Protein AF-A0A1G7G4N1-F1 (afdb_monomer)

Foldseek 3Di:
DDLVVLLVLLVVLLVDFWDFPDLVFGQKIFDLLVNLVSLVVCVVVVVDDPLSVVLNVVSVVDDSGIDGRDDRVVVVVNSVSSVVVSVVSVVVSVVSCVVPPDDDPQKDKDAQDDDDDDVSVCVRVVVVCVLQVVVCVPPVWVKDKDFPDDDPPGRITIIGIDTDPCVSVVSSVVSVVVVVVVVVVVVVVVVVVVVVVVVVVVVVVVVVVVVVVVVVLLVVLLVLLVQVCVVVVPPDDPVSSVVSSVVVVVVVVVVVVPDDDDDDPVCNVPDPDDDDDSVCVVPDDRPDDPDPPDDDDDDDDDPDDPDDDDDDDDDDDDDD

Radius of gyration: 44.36 Å; Cα contacts (8 Å, |Δi|>4): 230; chains: 1; bounding box: 84×83×117 Å

Secondary structure (DSSP, 8-state):
--HHHHHHHHHHHHHS--EES-SSS--EEE-HHHHHHHHHHHHHTT---HHHHHHHHHHTTS-SSPEES--HHHHHHHHHHHHHHHHHHHHHHHHHHHHSPPPPTTEEEEEPPP-SSHHHHHHHHHHHIIIIIHHHTSTTT--EEEEEEEPTTSSEEEEEEESSTTHHHHHHHHHHHHHHHHHHHHHHHHHHHHHHHHHHHHHHHHHHHHHHHHHHHHHHHHHHHHHHHHHTT----HHHHHHHHHHHHHHHHHHHTT------TTTTTT-SSPPP-GGGGGG---SSPPPP------PPP--------------PPP--

Mean predicted aligned error: 17.34 Å

Sequence (320 aa):
MNLDEIQSLLKEAITNPLKFNNEDNPSEVTGLYRYRIILEELRRLGIESKTIGDFSLFLHSYPNSDLSGVDSETMKYILTRSIELRESLVAVSNFISRTFPPLDEDSLRIRLPDGNGFQDLEKYTGAFKIAFTVPLRHPQIDGTIQILRGEPGSVWLVVKVLGIGKMAYKLINDICWSGAVIWRKVLDNKMVAQEVRSYELQNDYQEMLLNAQKKLIDKLVNTEASGIITRNRIKADPEYRSQLAKSIMAMHELFIKGAEVQPSLKEADKAPEKFPDLKHLQSVESRIKAIPEQAEGAEKPRLTKVKSTVAPKIKKSPKQ

Solvent-accessible surface area (backbone atoms only — not comparable to full-atom values): 19230 Å² total; per-residue (Å²): 132,65,66,66,59,53,53,52,50,46,48,50,52,62,74,54,59,76,45,60,81,34,92,93,69,34,49,35,42,37,54,52,48,62,46,50,51,48,52,51,52,36,41,74,72,68,61,69,46,73,68,54,53,56,49,49,58,55,58,62,81,49,74,77,52,64,49,65,83,58,57,63,67,61,40,48,50,53,51,53,52,54,49,57,48,42,53,49,47,50,52,50,47,51,51,46,47,70,76,54,59,81,82,55,95,54,46,45,81,45,73,60,79,93,64,96,47,69,68,46,51,50,52,52,51,50,51,49,42,56,72,46,48,58,68,24,57,39,84,90,29,57,16,47,75,43,81,75,45,69,44,87,98,56,64,33,35,37,30,37,55,42,41,58,70,70,51,34,59,50,50,52,52,54,52,53,51,52,51,50,56,52,51,51,52,55,51,54,51,52,52,51,53,50,50,52,54,50,52,51,54,49,51,54,51,51,52,52,51,51,53,51,48,52,53,48,51,54,52,48,42,53,47,51,31,51,41,52,36,59,75,70,68,54,93,70,55,77,65,56,45,54,51,45,28,51,50,54,51,54,50,50,56,38,45,77,74,67,58,81,76,76,76,54,93,88,42,64,90,69,56,94,67,84,72,79,57,82,91,48,56,91,75,66,70,82,90,58,79,80,75,78,82,75,89,79,90,75,83,77,79,83,76,78,76,79,82,75,86,86,85,88,81,91,76,88,80,81,91,131

Structure (mmCIF, N/CA/C/O backbone):
data_AF-A0A1G7G4N1-F1
#
_entry.id   AF-A0A1G7G4N1-F1
#
loop_
_atom_site.group_PDB
_atom_site.id
_atom_site.type_symbol
_atom_site.label_atom_id
_atom_site.label_alt_id
_atom_site.label_comp_id
_atom_site.label_asym_id
_atom_site.label_entity_id
_atom_site.label_seq_id
_atom_site.pdbx_PDB_ins_code
_atom_site.Cartn_x
_atom_site.Cartn_y
_atom_site.Cartn_z
_atom_site.occupancy
_atom_site.B_iso_or_equiv
_atom_site.auth_seq_id
_atom_site.auth_comp_id
_atom_site.auth_asym_id
_atom_site.auth_atom_id
_atom_site.pdbx_PDB_model_num
ATOM 1 N N . MET A 1 1 ? 3.914 -6.422 -16.333 1.00 57.31 1 MET A N 1
ATOM 2 C CA . MET A 1 1 ? 5.328 -6.304 -16.750 1.00 57.31 1 MET A CA 1
ATOM 3 C C . MET A 1 1 ? 5.671 -4.826 -16.729 1.00 57.31 1 MET A C 1
ATOM 5 O O . MET A 1 1 ? 4.887 -4.063 -17.279 1.00 57.31 1 MET A O 1
ATOM 9 N N . ASN A 1 2 ? 6.723 -4.403 -16.022 1.00 70.06 2 ASN A N 1
ATOM 10 C CA . ASN A 1 2 ? 7.047 -2.980 -15.905 1.00 70.06 2 ASN A CA 1
ATOM 11 C C . ASN A 1 2 ? 7.799 -2.523 -17.163 1.00 70.06 2 ASN A C 1
ATOM 13 O O . ASN A 1 2 ? 8.896 -2.998 -17.442 1.00 70.06 2 ASN A O 1
ATOM 17 N N . LEU A 1 3 ? 7.187 -1.640 -17.950 1.00 74.88 3 LEU A N 1
ATOM 18 C CA . LEU A 1 3 ? 7.740 -1.211 -19.232 1.00 74.88 3 LEU A CA 1
ATOM 19 C C . LEU A 1 3 ? 9.032 -0.392 -19.072 1.00 74.88 3 LEU A C 1
ATOM 21 O O . LEU A 1 3 ? 9.921 -0.482 -19.918 1.00 74.88 3 LEU A O 1
ATOM 25 N N . ASP A 1 4 ? 9.168 0.322 -17.954 1.00 75.50 4 ASP A N 1
ATOM 26 C CA . ASP A 1 4 ? 10.369 1.101 -17.636 1.00 75.50 4 ASP A CA 1
ATOM 27 C C . ASP A 1 4 ? 11.569 0.176 -17.358 1.00 75.50 4 ASP A C 1
ATOM 29 O O . ASP A 1 4 ? 12.697 0.462 -17.759 1.00 75.50 4 ASP A O 1
ATOM 33 N N . GLU A 1 5 ? 11.320 -0.975 -16.725 1.00 79.19 5 GLU A N 1
ATOM 34 C CA . GLU A 1 5 ? 12.337 -1.995 -16.435 1.00 79.19 5 GLU A CA 1
ATOM 35 C C . GLU A 1 5 ? 12.878 -2.615 -17.733 1.00 79.19 5 GLU A C 1
ATOM 37 O O . GLU A 1 5 ? 14.091 -2.721 -17.918 1.00 79.19 5 GLU A O 1
ATOM 42 N N . ILE A 1 6 ? 11.986 -2.921 -18.684 1.00 81.56 6 ILE A N 1
ATOM 43 C CA . ILE A 1 6 ? 12.359 -3.406 -20.022 1.00 81.56 6 ILE A CA 1
ATOM 44 C C . ILE A 1 6 ? 13.203 -2.367 -20.766 1.00 81.56 6 ILE A C 1
ATOM 46 O O . ILE A 1 6 ? 14.230 -2.708 -21.350 1.00 81.56 6 ILE A O 1
ATOM 50 N N . GLN A 1 7 ? 12.778 -1.099 -20.768 1.00 82.50 7 GLN A N 1
ATOM 51 C CA . GLN A 1 7 ? 13.507 -0.027 -21.448 1.00 82.50 7 GLN A CA 1
ATOM 52 C C . GLN A 1 7 ? 14.902 0.183 -20.846 1.00 82.50 7 GLN A C 1
ATOM 54 O O . GLN A 1 7 ? 15.863 0.368 -21.595 1.00 82.50 7 GLN A O 1
ATOM 59 N N . SER A 1 8 ? 15.029 0.109 -19.516 1.00 84.06 8 SER A N 1
ATOM 60 C CA . SER A 1 8 ? 16.318 0.198 -18.823 1.00 84.06 8 SER A CA 1
ATOM 61 C C . SER A 1 8 ? 17.260 -0.936 -19.231 1.00 84.06 8 SER A C 1
ATOM 63 O O . SER A 1 8 ? 18.408 -0.680 -19.594 1.00 84.06 8 SER A O 1
ATOM 65 N N . LEU A 1 9 ? 16.767 -2.176 -19.243 1.00 83.19 9 LEU A N 1
ATOM 66 C CA . LEU A 1 9 ? 17.567 -3.350 -19.600 1.00 83.19 9 LEU A CA 1
ATOM 67 C C . LEU A 1 9 ? 17.956 -3.376 -21.078 1.00 83.19 9 LEU A C 1
ATOM 69 O O . LEU A 1 9 ? 19.106 -3.658 -21.406 1.00 83.19 9 LEU A O 1
ATOM 73 N N . LEU A 1 10 ? 17.048 -2.999 -21.982 1.00 85.38 10 LEU A N 1
ATOM 74 C CA . LEU A 1 10 ? 17.384 -2.836 -23.399 1.00 85.38 10 LEU A CA 1
ATOM 75 C C . LEU A 1 10 ? 18.466 -1.771 -23.595 1.00 85.38 10 LEU A C 1
ATOM 77 O O . LEU A 1 10 ? 19.398 -1.972 -24.371 1.00 85.38 10 LEU A O 1
ATOM 81 N N . LYS A 1 11 ? 18.381 -0.648 -22.873 1.00 86.88 11 LYS A N 1
ATOM 82 C CA . LYS A 1 11 ? 19.402 0.402 -22.926 1.00 86.88 11 LYS A CA 1
ATOM 83 C C . LYS A 1 11 ? 20.751 -0.109 -22.420 1.00 86.88 11 LYS A C 1
ATOM 85 O O . LYS A 1 11 ? 21.769 0.161 -23.056 1.00 86.88 11 LYS A O 1
ATOM 90 N N . GLU A 1 12 ? 20.773 -0.860 -21.322 1.00 85.06 12 GLU A N 1
ATOM 91 C CA . GLU A 1 12 ? 21.994 -1.486 -20.805 1.00 85.06 12 GLU A CA 1
ATOM 92 C C . GLU A 1 12 ? 22.612 -2.466 -21.814 1.00 85.06 12 GLU A C 1
ATOM 94 O O . GLU A 1 12 ? 23.815 -2.388 -22.076 1.00 85.06 12 GLU A O 1
ATOM 99 N N . ALA A 1 13 ? 21.790 -3.311 -22.441 1.00 82.62 13 ALA A N 1
ATOM 100 C CA . ALA A 1 13 ? 22.205 -4.269 -23.465 1.00 82.62 13 ALA A CA 1
ATOM 101 C C . ALA A 1 13 ? 22.814 -3.606 -24.709 1.00 82.62 13 ALA A C 1
ATOM 103 O O . ALA A 1 13 ? 23.797 -4.087 -25.268 1.00 82.62 13 ALA A O 1
ATOM 104 N N . ILE A 1 14 ? 22.247 -2.475 -25.134 1.00 85.81 14 ILE A N 1
ATOM 105 C CA . ILE A 1 14 ? 22.706 -1.724 -26.310 1.00 85.81 14 ILE A CA 1
ATOM 106 C C . ILE A 1 14 ? 24.004 -0.955 -26.015 1.00 85.81 14 ILE A C 1
ATOM 108 O O . ILE A 1 14 ? 24.849 -0.811 -26.902 1.00 85.81 14 ILE A O 1
ATOM 112 N N . THR A 1 15 ? 24.150 -0.434 -24.791 1.00 85.19 15 THR A N 1
ATOM 113 C CA . THR A 1 15 ? 25.276 0.430 -24.382 1.00 85.19 15 THR A CA 1
ATOM 114 C C . THR A 1 15 ? 26.509 -0.334 -23.917 1.00 85.19 15 THR A C 1
ATOM 116 O O . THR A 1 15 ? 27.602 0.226 -23.953 1.00 85.19 15 THR A O 1
ATOM 119 N N . ASN A 1 16 ? 26.362 -1.604 -23.534 1.00 82.75 16 ASN A N 1
ATOM 120 C CA . ASN A 1 16 ? 27.471 -2.464 -23.123 1.00 82.75 16 ASN A CA 1
ATOM 121 C C . ASN A 1 16 ? 27.638 -3.655 -24.085 1.00 82.75 16 ASN A C 1
ATOM 123 O O . ASN A 1 16 ? 27.440 -4.800 -23.671 1.00 82.75 16 ASN A O 1
ATOM 127 N N . PRO A 1 17 ? 27.981 -3.417 -25.367 1.00 83.06 17 PRO A N 1
ATOM 128 C CA . PRO A 1 17 ? 28.256 -4.502 -26.299 1.00 83.06 17 PRO A CA 1
ATOM 129 C C . PRO A 1 17 ? 29.540 -5.252 -25.916 1.00 83.06 17 PRO A C 1
ATOM 131 O O . PRO A 1 17 ? 30.391 -4.731 -25.187 1.00 83.06 17 PRO A O 1
ATOM 134 N N . LEU A 1 18 ? 29.693 -6.464 -26.457 1.00 87.19 18 LEU A N 1
ATOM 135 C CA . LEU A 1 18 ? 30.978 -7.165 -26.463 1.00 87.19 18 LEU A CA 1
ATOM 136 C C . LEU A 1 18 ? 32.036 -6.292 -27.142 1.00 87.19 18 LEU A C 1
ATOM 138 O O . LEU A 1 18 ? 31.758 -5.653 -28.158 1.00 87.19 18 LEU A O 1
ATOM 142 N N . LYS A 1 19 ? 33.243 -6.260 -26.576 1.00 87.44 19 LYS A N 1
ATOM 143 C CA . LYS A 1 19 ? 34.356 -5.485 -27.134 1.00 87.44 19 LYS A CA 1
ATOM 144 C C . LYS A 1 19 ? 35.370 -6.427 -27.750 1.00 87.44 19 LYS A C 1
ATOM 146 O O . LYS A 1 19 ? 35.830 -7.345 -27.076 1.00 87.44 19 LYS A O 1
ATOM 151 N N . PHE A 1 20 ? 35.742 -6.154 -28.990 1.00 88.19 20 PHE A N 1
ATOM 152 C CA . PHE A 1 20 ? 36.719 -6.928 -29.746 1.00 88.19 20 PHE A CA 1
ATOM 153 C C . PHE A 1 20 ? 37.993 -6.104 -29.926 1.00 88.19 20 PHE A C 1
ATOM 155 O O . PHE A 1 20 ? 37.931 -4.879 -30.031 1.00 88.19 20 PHE A O 1
ATOM 162 N N . ASN A 1 21 ? 39.150 -6.763 -29.944 1.00 83.75 21 ASN A N 1
ATOM 163 C CA . ASN A 1 21 ? 40.437 -6.086 -30.131 1.00 83.75 21 ASN A CA 1
ATOM 164 C C . ASN A 1 21 ? 40.671 -5.583 -31.571 1.00 83.75 21 ASN A C 1
ATOM 166 O O . ASN A 1 21 ? 41.416 -4.626 -31.770 1.00 83.75 21 ASN A O 1
ATOM 170 N N . ASN A 1 22 ? 40.036 -6.213 -32.562 1.00 78.38 22 ASN A N 1
ATOM 171 C CA . ASN A 1 22 ? 40.013 -5.808 -33.966 1.00 78.38 22 ASN A CA 1
ATOM 172 C C . ASN A 1 22 ? 38.682 -6.263 -34.593 1.00 78.38 22 ASN A C 1
ATOM 174 O O . ASN A 1 22 ? 38.283 -7.408 -34.396 1.00 78.38 22 ASN A O 1
ATOM 178 N N . GLU A 1 23 ? 37.993 -5.389 -35.328 1.00 74.12 23 GLU A N 1
ATOM 179 C CA . GLU A 1 23 ? 36.701 -5.705 -35.959 1.00 74.12 23 GLU A CA 1
ATOM 180 C C . GLU A 1 23 ? 36.848 -6.534 -37.248 1.00 74.12 23 GLU A C 1
ATOM 182 O O . GLU A 1 23 ? 35.991 -7.365 -37.539 1.00 74.12 23 GLU A O 1
ATOM 187 N N . ASP A 1 24 ? 37.955 -6.389 -37.985 1.00 75.19 24 ASP A N 1
ATOM 188 C CA . ASP A 1 24 ? 38.180 -7.098 -39.254 1.00 75.19 24 ASP A CA 1
ATOM 189 C C . ASP A 1 24 ? 38.723 -8.521 -39.044 1.00 75.19 24 ASP A C 1
ATOM 191 O O . ASP A 1 24 ? 38.453 -9.441 -39.823 1.00 75.19 24 ASP A O 1
ATOM 195 N N . ASN A 1 25 ? 39.509 -8.715 -37.981 1.00 78.31 25 ASN A N 1
ATOM 196 C CA . ASN A 1 25 ? 40.057 -10.017 -37.606 1.00 78.31 25 ASN A CA 1
ATOM 197 C C . ASN A 1 25 ? 40.197 -10.143 -36.077 1.00 78.31 25 ASN A C 1
ATOM 199 O O . ASN A 1 25 ? 41.305 -10.008 -35.547 1.00 78.31 25 ASN A O 1
ATOM 203 N N . PRO A 1 26 ? 39.081 -10.361 -35.360 1.00 82.31 26 PRO A N 1
ATOM 204 C CA . PRO A 1 26 ? 39.077 -10.435 -33.905 1.00 82.31 26 PRO A CA 1
ATOM 205 C C . PRO A 1 26 ? 39.842 -11.663 -33.406 1.00 82.31 26 PRO A C 1
ATOM 207 O O . PRO A 1 26 ? 39.583 -12.786 -33.834 1.00 82.31 26 PRO A O 1
ATOM 210 N N . SER A 1 27 ? 40.753 -11.454 -32.457 1.00 80.88 27 SER A N 1
ATOM 211 C CA . SER A 1 27 ? 41.479 -12.531 -31.759 1.00 80.88 27 SER A CA 1
ATOM 212 C C . SER A 1 27 ? 41.250 -12.533 -30.246 1.00 80.88 27 SER A C 1
ATOM 214 O O . SER A 1 27 ? 41.648 -13.479 -29.560 1.00 80.88 27 SER A O 1
ATOM 216 N N . GLU A 1 28 ? 40.575 -11.499 -29.738 1.00 85.81 28 GLU A N 1
ATOM 217 C CA . GLU A 1 28 ? 40.178 -11.358 -28.342 1.00 85.81 28 GLU A CA 1
ATOM 218 C C . GLU A 1 28 ? 38.800 -10.691 -28.231 1.00 85.81 28 GLU A C 1
ATOM 220 O O . GLU A 1 28 ? 38.496 -9.753 -28.976 1.00 85.81 28 GLU A O 1
ATOM 225 N N . VAL A 1 29 ? 37.968 -11.172 -27.302 1.00 88.00 29 VAL A N 1
ATOM 226 C CA . VAL A 1 29 ? 36.675 -10.567 -26.952 1.00 88.00 29 VAL A CA 1
ATOM 227 C C . VAL A 1 29 ? 36.534 -10.441 -25.440 1.00 88.00 29 VAL A C 1
ATOM 229 O O . VAL A 1 29 ? 36.769 -11.394 -24.696 1.00 88.00 29 VAL A O 1
ATOM 232 N N . THR A 1 30 ? 36.103 -9.260 -24.995 1.00 87.62 30 THR A N 1
ATOM 233 C CA . THR A 1 30 ? 35.911 -8.941 -23.578 1.00 87.62 30 THR A CA 1
ATOM 234 C C . THR A 1 30 ? 34.456 -8.616 -23.245 1.00 87.62 30 THR A C 1
ATOM 236 O O . 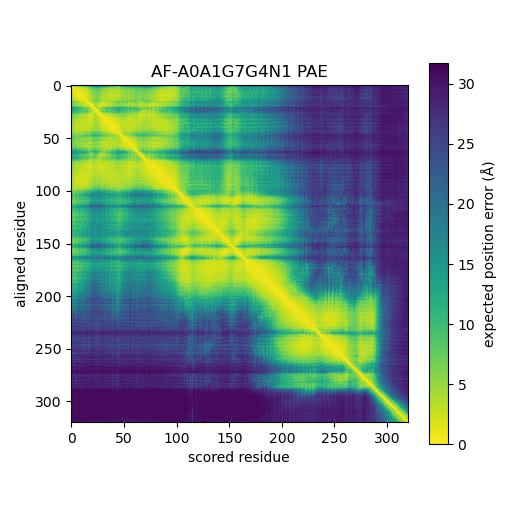THR A 1 30 ? 33.677 -8.174 -24.098 1.00 87.62 30 THR A O 1
ATOM 239 N N . GLY A 1 31 ? 34.073 -8.837 -21.983 1.00 84.44 31 GLY A N 1
ATOM 240 C CA . GLY A 1 31 ? 32.730 -8.512 -21.474 1.00 84.44 31 GLY A CA 1
ATOM 241 C C . GLY A 1 31 ? 31.677 -9.617 -21.639 1.00 84.44 31 GLY A C 1
ATOM 242 O O . GLY A 1 31 ? 30.487 -9.370 -21.430 1.00 84.44 31 GLY A O 1
ATOM 243 N N . LEU A 1 32 ? 32.105 -10.843 -21.956 1.00 85.31 32 LEU A N 1
ATOM 244 C CA . LEU A 1 32 ? 31.240 -12.011 -22.169 1.00 85.31 32 LEU A CA 1
ATOM 245 C C . LEU A 1 32 ? 30.325 -12.325 -20.987 1.00 85.31 32 LEU A C 1
ATOM 247 O O . LEU A 1 32 ? 29.136 -12.575 -21.176 1.00 85.31 32 LEU A O 1
ATOM 251 N N . TYR A 1 33 ? 30.859 -12.272 -19.765 1.00 85.50 33 TYR A N 1
ATOM 252 C CA . TYR A 1 33 ? 30.084 -12.531 -18.552 1.00 85.50 33 TYR A CA 1
ATOM 253 C C . TYR A 1 33 ? 28.872 -11.603 -18.432 1.00 85.50 33 TYR A C 1
ATOM 255 O O . TYR A 1 33 ? 27.745 -12.059 -18.244 1.00 85.50 33 TYR A O 1
ATOM 263 N N . ARG A 1 34 ? 29.097 -10.295 -18.600 1.00 83.81 34 ARG A N 1
ATOM 264 C CA . ARG A 1 34 ? 28.038 -9.287 -18.510 1.00 83.81 34 ARG A CA 1
ATOM 265 C C . ARG A 1 34 ? 27.024 -9.446 -19.638 1.00 83.81 34 ARG A C 1
ATOM 267 O O . ARG A 1 34 ? 25.827 -9.371 -19.389 1.00 83.81 34 ARG A O 1
ATOM 274 N N . TYR A 1 35 ? 27.494 -9.717 -20.852 1.00 85.69 35 TYR A N 1
ATOM 275 C CA . TYR A 1 35 ? 26.621 -9.936 -22.000 1.00 85.69 35 TYR A CA 1
ATOM 276 C C . TYR A 1 35 ? 25.704 -11.154 -21.804 1.00 85.69 35 TYR A C 1
ATOM 278 O O . TYR A 1 35 ? 24.517 -11.090 -22.109 1.00 85.69 35 TYR A O 1
ATOM 286 N N . ARG A 1 36 ? 26.218 -12.241 -21.214 1.00 85.94 36 ARG A N 1
ATOM 287 C CA . ARG A 1 36 ? 25.425 -13.437 -20.888 1.00 85.94 36 ARG A CA 1
ATOM 288 C C . ARG A 1 36 ? 24.348 -13.149 -19.836 1.00 85.94 36 ARG A C 1
ATOM 290 O O . ARG A 1 36 ? 23.219 -13.597 -19.999 1.00 85.94 36 ARG A O 1
ATOM 297 N N . ILE A 1 37 ? 24.672 -12.376 -18.793 1.00 86.25 37 ILE A N 1
ATOM 298 C CA . ILE A 1 37 ? 23.686 -11.942 -17.783 1.00 86.25 37 ILE A CA 1
ATOM 299 C C . ILE A 1 37 ? 22.548 -11.173 -18.451 1.00 86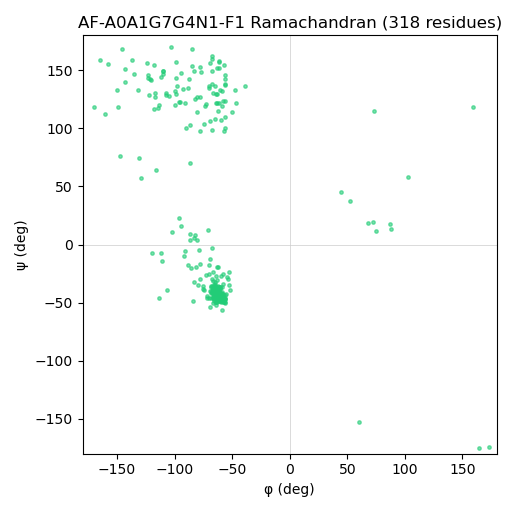.25 37 ILE A C 1
ATOM 301 O O . ILE A 1 37 ? 21.383 -11.497 -18.242 1.00 86.25 37 ILE A O 1
ATOM 305 N N . ILE A 1 38 ? 22.891 -10.205 -19.301 1.00 84.81 38 ILE A N 1
ATOM 306 C CA . ILE A 1 38 ? 21.915 -9.391 -20.028 1.00 84.81 38 ILE A CA 1
ATOM 307 C C . ILE A 1 38 ? 21.003 -10.274 -20.892 1.00 84.81 38 ILE A C 1
ATOM 309 O O . ILE A 1 38 ? 19.790 -10.071 -20.914 1.00 84.81 38 ILE A O 1
ATOM 313 N N . LEU A 1 39 ? 21.556 -11.278 -21.582 1.00 86.00 39 LEU A N 1
ATOM 314 C CA . LEU A 1 39 ? 20.761 -12.213 -22.381 1.00 86.00 39 LEU A CA 1
ATOM 315 C C . LEU A 1 39 ? 19.769 -13.018 -21.542 1.00 86.00 39 LEU A C 1
ATOM 317 O O . LEU A 1 39 ? 18.610 -13.158 -21.930 1.00 86.00 39 LEU A O 1
ATOM 321 N N . GLU A 1 40 ? 20.198 -13.523 -20.389 1.00 85.88 40 GLU A N 1
ATOM 322 C CA . GLU A 1 40 ? 19.321 -14.265 -19.482 1.00 85.88 40 GLU A CA 1
ATOM 323 C C . GLU A 1 40 ? 18.239 -13.368 -18.862 1.00 85.88 40 GLU A C 1
ATOM 325 O O . GLU A 1 40 ? 17.086 -13.783 -18.729 1.00 85.88 40 GLU A O 1
ATOM 330 N N . GLU A 1 41 ? 18.551 -12.108 -18.556 1.00 84.81 41 GLU A N 1
ATOM 331 C CA . GLU A 1 41 ? 17.559 -11.138 -18.081 1.00 84.81 41 GLU A CA 1
ATOM 332 C C . GLU A 1 41 ? 16.518 -10.793 -19.153 1.00 84.81 41 GLU A C 1
ATOM 334 O O . GLU A 1 41 ? 15.322 -10.741 -18.851 1.00 84.81 41 GLU A O 1
ATOM 339 N N . LEU A 1 42 ? 16.935 -10.636 -20.414 1.00 84.69 42 LEU A N 1
ATOM 340 C CA . LEU A 1 42 ? 16.016 -10.446 -21.541 1.00 84.69 42 LEU A CA 1
ATOM 341 C C . LEU A 1 42 ? 15.073 -11.646 -21.702 1.00 84.69 42 LEU A C 1
ATOM 343 O O . LEU A 1 42 ? 13.861 -11.457 -21.843 1.00 84.69 42 LEU A O 1
ATOM 347 N N . ARG A 1 43 ? 15.595 -12.875 -21.589 1.00 84.06 43 ARG A N 1
ATOM 348 C CA . ARG A 1 43 ? 14.775 -14.100 -21.604 1.00 84.06 43 ARG A CA 1
ATOM 349 C C . ARG A 1 43 ? 13.798 -14.146 -20.437 1.00 84.06 43 ARG A C 1
ATOM 351 O O . ARG A 1 43 ? 12.622 -14.441 -20.643 1.00 84.06 43 ARG A O 1
ATOM 358 N N . ARG A 1 44 ? 14.239 -13.791 -19.224 1.00 83.44 44 ARG A N 1
ATOM 359 C CA . ARG A 1 44 ? 13.375 -13.725 -18.030 1.00 83.44 44 ARG A CA 1
ATOM 360 C C . ARG A 1 44 ? 12.200 -12.763 -18.220 1.00 83.44 44 ARG A C 1
ATOM 362 O O . ARG A 1 44 ? 11.116 -13.013 -17.700 1.00 83.44 44 ARG A O 1
ATOM 369 N N . LEU A 1 45 ? 12.403 -11.679 -18.966 1.00 77.00 45 LEU A N 1
ATOM 370 C CA . LEU A 1 45 ? 11.367 -10.701 -19.304 1.00 77.00 45 LEU A CA 1
ATOM 371 C C . LEU A 1 45 ? 10.492 -11.100 -20.501 1.00 77.00 45 LEU A C 1
ATOM 373 O O . LEU A 1 45 ? 9.660 -10.308 -20.939 1.00 77.00 45 LEU A O 1
ATOM 377 N N . GLY A 1 46 ? 10.660 -12.311 -21.036 1.00 77.19 46 GLY A N 1
ATOM 378 C CA . GLY A 1 46 ? 9.900 -12.799 -22.185 1.00 77.19 46 GLY A CA 1
ATOM 379 C C . GLY A 1 46 ? 10.341 -12.198 -23.521 1.00 77.19 46 GLY A C 1
ATOM 380 O O . GLY A 1 46 ? 9.653 -12.379 -24.523 1.00 77.19 46 GLY A O 1
ATOM 381 N N . ILE A 1 47 ? 11.482 -11.500 -23.562 1.00 77.31 47 ILE A N 1
ATOM 382 C CA . ILE A 1 47 ? 12.125 -11.040 -24.798 1.00 77.31 47 ILE A CA 1
ATOM 383 C C . ILE A 1 47 ? 13.020 -12.181 -25.280 1.00 77.31 47 ILE A C 1
ATOM 385 O O . ILE A 1 47 ? 14.245 -12.138 -25.187 1.00 77.31 47 ILE A O 1
ATOM 389 N N . GLU A 1 48 ? 12.382 -13.252 -25.742 1.00 75.94 48 GLU A N 1
ATOM 390 C CA . GLU A 1 48 ? 13.062 -14.417 -26.293 1.00 75.94 48 GLU A CA 1
ATOM 391 C C . GLU A 1 48 ? 12.931 -14.412 -27.815 1.00 75.94 48 GLU A C 1
ATOM 393 O O . GLU A 1 48 ? 11.845 -14.298 -28.383 1.00 75.94 48 GLU A O 1
ATOM 398 N N . SER A 1 49 ? 14.066 -14.538 -28.490 1.00 77.81 49 SER A N 1
ATOM 399 C CA . SER A 1 49 ? 14.124 -14.861 -29.907 1.00 77.81 49 SER A CA 1
ATOM 400 C C . SER A 1 49 ? 14.984 -16.102 -30.074 1.00 77.81 49 SER A C 1
ATOM 402 O O . SER A 1 49 ? 15.851 -16.385 -29.242 1.00 77.81 49 SER A O 1
ATOM 404 N N . LYS A 1 50 ? 14.781 -16.827 -31.176 1.00 78.69 50 LYS A N 1
ATOM 405 C CA . LYS A 1 50 ? 15.648 -17.953 -31.536 1.00 78.69 50 LYS A CA 1
ATOM 406 C C . LYS A 1 50 ? 17.129 -17.539 -31.519 1.00 78.69 50 LYS A C 1
ATOM 408 O O . LYS A 1 50 ? 17.958 -18.260 -30.986 1.00 78.69 50 LYS A O 1
ATOM 413 N N . THR A 1 51 ? 17.432 -16.326 -31.982 1.00 77.94 51 THR A N 1
ATOM 414 C CA . THR A 1 51 ? 18.778 -15.736 -31.963 1.00 77.94 51 THR A CA 1
ATOM 415 C C . THR A 1 51 ? 19.331 -15.546 -30.546 1.00 77.94 51 THR A C 1
ATOM 417 O O . THR A 1 51 ? 20.489 -15.870 -30.306 1.00 77.94 51 THR A O 1
ATOM 420 N N . ILE A 1 52 ? 18.522 -15.058 -29.595 1.00 81.56 52 ILE A N 1
ATOM 421 C CA . ILE A 1 52 ? 18.927 -14.899 -28.185 1.00 81.56 52 ILE A CA 1
ATOM 422 C C . ILE A 1 52 ? 19.187 -16.262 -27.537 1.00 81.56 52 ILE A C 1
ATOM 424 O O . ILE A 1 52 ? 20.193 -16.430 -26.850 1.00 81.56 52 ILE A O 1
ATOM 428 N N . GLY A 1 53 ? 18.300 -17.234 -27.769 1.00 80.25 53 GLY A N 1
ATOM 429 C CA . GLY A 1 53 ? 18.432 -18.585 -27.225 1.00 80.25 53 GLY A CA 1
ATOM 430 C C . GLY A 1 53 ? 19.668 -19.307 -27.759 1.00 80.25 53 GLY A C 1
ATOM 431 O O . GLY A 1 53 ? 20.494 -19.771 -26.973 1.00 80.25 53 GLY A O 1
ATOM 432 N N . ASP A 1 54 ? 19.831 -19.337 -29.084 1.00 82.50 54 ASP A N 1
ATOM 433 C CA . ASP A 1 54 ? 20.952 -20.003 -29.754 1.00 82.50 54 ASP A CA 1
ATOM 434 C C . ASP A 1 54 ? 22.292 -19.353 -29.372 1.00 82.50 54 ASP A C 1
ATOM 436 O O . ASP A 1 54 ? 23.275 -20.053 -29.118 1.00 82.50 54 ASP A O 1
ATOM 440 N N . PHE A 1 55 ? 22.341 -18.018 -29.271 1.00 84.88 55 PHE A N 1
ATOM 441 C CA . PHE A 1 55 ? 23.567 -17.316 -28.896 1.00 84.88 55 PHE A CA 1
ATOM 442 C C . PHE A 1 55 ? 23.890 -17.443 -27.405 1.00 84.88 55 PHE A C 1
ATOM 444 O O . PHE A 1 55 ? 25.052 -17.660 -27.072 1.00 84.88 55 PHE A O 1
ATOM 451 N N . SER A 1 56 ? 22.896 -17.398 -26.506 1.00 83.06 56 SER A N 1
ATOM 452 C CA . SER A 1 56 ? 23.118 -17.669 -25.075 1.00 83.06 56 SER A CA 1
ATOM 453 C C . SER A 1 56 ? 23.682 -19.080 -24.875 1.00 83.06 56 SER A C 1
ATOM 455 O O . SER A 1 56 ? 24.727 -19.242 -24.243 1.00 83.06 56 SER A O 1
ATOM 457 N N . LEU A 1 57 ? 23.065 -20.099 -25.489 1.00 82.88 57 LEU A N 1
ATOM 458 C CA . LEU A 1 57 ? 23.533 -21.491 -25.433 1.00 82.88 57 LEU A CA 1
ATOM 459 C C . LEU A 1 57 ? 24.955 -21.655 -25.978 1.00 82.88 57 LEU A C 1
ATOM 461 O O . LEU A 1 57 ? 25.763 -22.364 -25.380 1.00 82.88 57 LEU A O 1
ATOM 465 N N . PHE A 1 58 ? 25.275 -20.973 -27.077 1.00 84.56 58 PHE A N 1
ATOM 466 C CA . PHE A 1 58 ? 26.622 -20.956 -27.634 1.00 84.56 58 PHE A CA 1
ATOM 467 C C . PHE A 1 58 ? 27.630 -20.298 -26.682 1.00 84.56 58 PHE A C 1
ATOM 469 O O . PHE A 1 58 ? 28.677 -20.866 -26.398 1.00 84.56 58 PHE A O 1
ATOM 476 N N . LEU A 1 59 ? 27.314 -19.135 -26.107 1.00 82.62 59 LEU A N 1
ATOM 477 C CA . LEU A 1 59 ? 28.171 -18.518 -25.091 1.00 82.62 59 LEU A CA 1
ATOM 478 C C . LEU A 1 59 ? 28.288 -19.405 -23.844 1.00 82.62 59 LEU A C 1
ATOM 480 O O . LEU A 1 59 ? 29.250 -19.275 -23.084 1.00 82.62 59 LEU A O 1
ATOM 484 N N . HIS A 1 60 ? 27.349 -20.344 -23.649 1.00 82.00 60 HIS A N 1
ATOM 485 C CA . HIS A 1 60 ? 27.398 -21.272 -22.539 1.00 82.00 60 HIS A CA 1
ATOM 486 C C . HIS A 1 60 ? 28.542 -22.284 -22.566 1.00 82.00 60 HIS A C 1
ATOM 488 O O . HIS A 1 60 ? 28.953 -22.735 -21.495 1.00 82.00 60 HIS A O 1
ATOM 494 N N . SER A 1 61 ? 29.092 -22.578 -23.745 1.00 81.69 61 SER A N 1
ATOM 495 C CA . SER A 1 61 ? 30.231 -23.487 -23.896 1.00 81.69 61 SER A CA 1
ATOM 496 C C . SER A 1 61 ? 31.584 -22.857 -23.561 1.00 81.69 61 SER A C 1
ATOM 498 O O . SER A 1 61 ? 32.587 -23.566 -23.551 1.00 81.69 61 SER A O 1
ATOM 500 N N . TYR A 1 62 ? 31.627 -21.553 -23.271 1.00 79.75 62 TYR A N 1
ATOM 501 C CA . TYR A 1 62 ? 32.857 -20.823 -22.972 1.00 79.75 62 TYR A CA 1
ATOM 502 C C . TYR A 1 62 ? 32.929 -20.401 -21.492 1.00 79.75 62 TYR A C 1
ATOM 504 O O . TYR A 1 62 ? 31.891 -20.181 -20.848 1.00 79.75 62 TYR A O 1
ATOM 512 N N . PRO A 1 63 ? 34.145 -20.305 -20.916 1.00 74.00 63 PRO A N 1
ATOM 513 C CA . PRO A 1 63 ? 34.338 -19.828 -19.551 1.00 74.00 63 PRO A CA 1
ATOM 514 C C . PRO A 1 63 ? 33.841 -18.385 -19.382 1.00 74.00 63 PRO A C 1
ATOM 516 O O . PRO A 1 63 ? 33.764 -17.614 -20.332 1.00 74.00 63 PRO A O 1
ATOM 519 N N . ASN A 1 64 ? 33.529 -18.001 -18.142 1.00 68.44 64 ASN A N 1
ATOM 520 C CA . ASN A 1 64 ? 33.007 -16.669 -17.795 1.00 68.44 64 ASN A CA 1
ATOM 521 C C . ASN A 1 64 ? 34.051 -15.535 -17.907 1.00 68.44 64 ASN A C 1
ATOM 523 O O . ASN A 1 64 ? 33.825 -14.446 -17.385 1.00 68.44 64 ASN A O 1
ATOM 527 N N . SER A 1 65 ? 35.198 -15.789 -18.527 1.00 73.81 65 SER A N 1
ATOM 528 C CA . SER A 1 65 ? 36.281 -14.829 -18.717 1.00 73.81 65 SER A CA 1
ATOM 529 C C . SER A 1 65 ? 36.297 -14.297 -20.145 1.00 73.81 65 SER A C 1
ATOM 531 O O . SER A 1 65 ? 35.622 -14.822 -21.029 1.00 73.81 65 SER A O 1
ATOM 533 N N . ASP A 1 66 ? 37.108 -13.269 -20.365 1.00 80.12 66 ASP A N 1
ATOM 534 C CA . ASP A 1 66 ? 37.463 -12.824 -21.707 1.00 80.12 66 ASP A CA 1
ATOM 535 C C . ASP A 1 66 ? 38.075 -13.996 -22.498 1.00 80.12 66 ASP A C 1
ATOM 537 O O . ASP A 1 66 ? 38.772 -14.851 -21.936 1.00 80.12 66 ASP A O 1
ATOM 541 N N . LEU A 1 67 ? 37.753 -14.072 -23.790 1.00 81.25 67 LEU A N 1
ATOM 542 C CA . LEU A 1 67 ? 38.261 -15.112 -24.683 1.00 81.25 67 LEU A CA 1
ATOM 543 C C . LEU A 1 67 ? 39.426 -14.554 -25.484 1.00 81.25 67 LEU A C 1
ATOM 545 O O . LEU A 1 67 ? 39.285 -13.519 -26.129 1.00 81.25 67 LEU A O 1
ATOM 549 N N . SER A 1 68 ? 40.541 -15.279 -25.492 1.00 80.25 68 SER A N 1
ATOM 550 C CA . SER A 1 68 ? 41.723 -14.993 -26.302 1.00 80.25 68 SER A CA 1
ATOM 551 C C . SER A 1 68 ? 42.247 -16.278 -26.947 1.00 80.25 68 SER A C 1
ATOM 553 O O . SER A 1 68 ? 42.116 -17.366 -26.386 1.00 80.25 68 SER A O 1
ATOM 555 N N . GLY A 1 69 ? 42.810 -16.170 -28.155 1.00 74.25 69 GLY A N 1
ATOM 556 C CA . GLY A 1 69 ? 43.422 -17.314 -28.851 1.00 74.25 69 GLY A CA 1
ATOM 557 C C . GLY A 1 69 ? 42.431 -18.352 -29.395 1.00 74.25 69 GLY A C 1
ATOM 558 O O . GLY A 1 69 ? 42.814 -19.488 -29.662 1.00 74.25 69 GLY A O 1
ATOM 559 N N . VAL A 1 70 ? 41.165 -17.965 -29.550 1.00 80.75 70 VAL A N 1
ATOM 560 C CA . VAL A 1 70 ? 40.114 -18.767 -30.189 1.00 80.75 70 VAL A CA 1
ATOM 561 C C . VAL A 1 70 ? 40.271 -18.708 -31.715 1.00 80.75 70 VAL A C 1
ATOM 563 O O . VAL A 1 70 ? 40.817 -17.741 -32.250 1.00 80.75 70 VAL A O 1
ATOM 566 N N . ASP A 1 71 ? 39.820 -19.743 -32.429 1.00 85.31 71 ASP A N 1
ATOM 567 C CA . ASP A 1 71 ? 39.905 -19.780 -33.888 1.00 85.31 71 ASP A CA 1
ATOM 568 C C . ASP A 1 71 ? 39.105 -18.639 -34.553 1.00 85.31 71 ASP A C 1
ATOM 570 O O . ASP A 1 71 ? 38.117 -18.123 -34.020 1.00 85.31 71 ASP A O 1
ATOM 574 N N . SER A 1 72 ? 39.555 -18.233 -35.744 1.00 84.06 72 SER A N 1
ATOM 575 C CA . SER A 1 72 ? 38.997 -17.084 -36.467 1.00 84.06 72 SER A CA 1
ATOM 576 C C . SER A 1 72 ? 37.525 -17.280 -36.855 1.00 84.06 72 SER A C 1
ATOM 578 O O . SER A 1 72 ? 36.785 -16.298 -36.912 1.00 84.06 72 SER A O 1
ATOM 580 N N . GLU A 1 73 ? 37.068 -18.514 -37.101 1.00 86.69 73 GLU A N 1
ATOM 581 C CA . GLU A 1 73 ? 35.669 -18.779 -37.468 1.00 86.69 73 GLU A CA 1
ATOM 582 C C . GLU A 1 73 ? 34.742 -18.551 -36.276 1.00 86.69 73 GLU A C 1
ATOM 584 O O . GLU A 1 73 ? 33.741 -17.840 -36.389 1.00 86.69 73 GLU A O 1
ATOM 589 N N . THR A 1 74 ? 35.119 -19.069 -35.111 1.00 86.00 74 THR A N 1
ATOM 590 C CA . THR A 1 74 ? 34.411 -18.862 -33.849 1.00 86.00 74 THR A CA 1
ATOM 591 C C . THR A 1 74 ? 34.374 -17.382 -33.461 1.00 86.00 74 THR A C 1
ATOM 593 O O . THR A 1 74 ? 33.317 -16.863 -33.093 1.00 86.00 74 THR A O 1
ATOM 596 N N . MET A 1 75 ? 35.494 -16.662 -33.582 1.00 84.75 75 MET A N 1
ATOM 597 C CA . MET A 1 75 ? 35.537 -15.228 -33.267 1.00 84.75 75 MET A CA 1
ATOM 598 C C . MET A 1 75 ? 34.662 -14.400 -34.217 1.00 84.75 75 MET A C 1
ATOM 600 O O . MET A 1 75 ? 33.929 -13.518 -33.764 1.00 84.75 75 MET A O 1
ATOM 604 N N . LYS A 1 76 ? 34.663 -14.725 -35.517 1.00 86.50 76 LYS A N 1
ATOM 605 C CA . LYS A 1 76 ? 33.748 -14.118 -36.496 1.00 86.50 76 LYS A CA 1
ATOM 606 C C . LYS A 1 76 ? 32.291 -14.428 -36.176 1.00 86.50 76 LYS A C 1
ATOM 608 O O . LYS A 1 76 ? 31.463 -13.526 -36.236 1.00 86.50 76 LYS A O 1
ATOM 613 N N . TYR A 1 77 ? 31.977 -15.659 -35.773 1.00 87.94 77 TYR A N 1
ATOM 614 C CA . TYR A 1 77 ? 30.625 -16.032 -35.362 1.00 87.94 77 TYR A CA 1
ATOM 615 C C . TYR A 1 77 ? 30.136 -15.195 -34.171 1.00 87.94 77 TYR A C 1
ATOM 617 O O . TYR A 1 77 ? 29.036 -14.641 -34.226 1.00 87.94 77 TYR A O 1
ATOM 625 N N . ILE A 1 78 ? 30.957 -15.047 -33.122 1.00 87.56 78 ILE A N 1
ATOM 626 C CA . ILE A 1 78 ? 30.626 -14.224 -31.945 1.00 87.56 78 ILE A CA 1
ATOM 627 C C . ILE A 1 78 ? 30.397 -12.769 -32.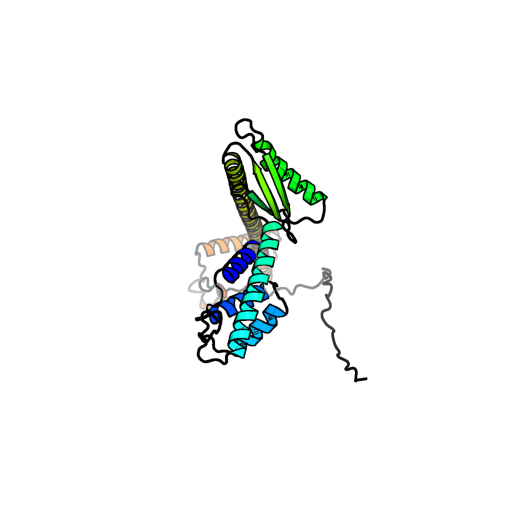357 1.00 87.56 78 ILE A C 1
ATOM 629 O O . ILE A 1 78 ? 29.399 -12.172 -31.949 1.00 87.56 78 ILE A O 1
ATOM 633 N N . LEU A 1 79 ? 31.284 -12.212 -33.186 1.00 87.50 79 LEU A N 1
ATOM 634 C CA . LEU A 1 79 ? 31.165 -10.845 -33.684 1.00 87.50 79 LEU A CA 1
ATOM 635 C C . LEU A 1 79 ? 29.855 -10.650 -34.458 1.00 87.50 79 LEU A C 1
ATOM 637 O O . LEU A 1 79 ? 29.036 -9.821 -34.058 1.00 87.50 79 LEU A O 1
ATOM 641 N N . THR A 1 80 ? 29.606 -11.454 -35.495 1.00 88.50 80 THR A N 1
ATOM 642 C CA . THR A 1 80 ? 28.400 -11.354 -36.331 1.00 88.50 80 THR A CA 1
ATOM 643 C C . THR A 1 80 ? 27.126 -11.495 -35.501 1.00 88.50 80 THR A C 1
ATOM 645 O O . THR A 1 80 ? 26.239 -10.648 -35.594 1.00 88.50 80 THR A O 1
ATOM 648 N N . ARG A 1 81 ? 27.044 -12.502 -34.620 1.00 87.81 81 ARG A N 1
ATOM 649 C CA . ARG A 1 81 ? 25.863 -12.696 -33.765 1.00 87.81 81 ARG A CA 1
ATOM 650 C C . ARG A 1 81 ? 25.657 -11.564 -32.770 1.00 87.81 81 ARG A C 1
ATOM 652 O O . ARG A 1 81 ? 24.517 -11.163 -32.544 1.00 87.81 81 ARG A O 1
ATOM 659 N N . SER A 1 82 ? 26.732 -11.023 -32.203 1.00 87.31 82 SER A N 1
ATOM 660 C CA . SER A 1 82 ? 26.631 -9.888 -31.283 1.00 87.31 82 SER A CA 1
ATOM 661 C C . SER A 1 82 ? 26.102 -8.624 -31.971 1.00 87.31 82 SER A C 1
ATOM 663 O O . SER A 1 82 ? 25.312 -7.892 -31.371 1.00 87.31 82 SER A O 1
ATOM 665 N N . ILE A 1 83 ? 26.474 -8.401 -33.238 1.00 87.69 83 ILE A N 1
ATOM 666 C CA . ILE A 1 83 ? 25.996 -7.281 -34.057 1.00 87.69 83 ILE A CA 1
ATOM 667 C C . ILE A 1 83 ? 24.515 -7.466 -34.400 1.00 87.69 83 ILE A C 1
ATOM 669 O O . ILE A 1 83 ? 23.714 -6.590 -34.078 1.00 87.69 83 ILE A O 1
ATOM 673 N N . GLU A 1 84 ? 24.130 -8.613 -34.969 1.00 87.38 84 GLU A N 1
ATOM 674 C CA . GLU A 1 84 ? 22.732 -8.919 -35.326 1.00 87.38 84 GLU A CA 1
ATOM 675 C C . GLU A 1 84 ? 21.789 -8.777 -34.124 1.00 87.38 84 GLU A C 1
ATOM 677 O O . GLU A 1 84 ? 20.685 -8.226 -34.209 1.00 87.38 84 GLU A O 1
ATOM 682 N N . LEU A 1 85 ? 22.235 -9.274 -32.970 1.00 86.81 85 LEU A N 1
ATOM 683 C CA . LEU A 1 85 ? 21.483 -9.178 -31.736 1.00 86.81 85 LEU A CA 1
ATOM 684 C C . LEU A 1 85 ? 21.376 -7.728 -31.266 1.00 86.81 85 LEU A C 1
ATOM 686 O O . LEU A 1 85 ? 20.283 -7.283 -30.925 1.00 86.81 85 LEU A O 1
ATOM 690 N N . ARG A 1 86 ? 22.472 -6.964 -31.286 1.00 87.62 86 ARG A N 1
ATOM 691 C CA . ARG A 1 86 ? 22.446 -5.540 -30.937 1.00 87.62 86 ARG A CA 1
ATOM 692 C C . ARG A 1 86 ? 21.477 -4.766 -31.830 1.00 87.62 86 ARG A C 1
ATOM 694 O O . ARG A 1 86 ? 20.686 -3.985 -31.310 1.00 87.62 86 ARG A O 1
ATOM 701 N N . GLU A 1 87 ? 21.499 -4.991 -33.138 1.00 88.31 87 GLU A N 1
ATOM 702 C CA . GLU A 1 87 ? 20.569 -4.357 -34.080 1.00 88.31 87 GLU A CA 1
ATOM 703 C C . GLU A 1 87 ? 19.113 -4.724 -33.780 1.00 88.31 87 GLU A C 1
ATOM 705 O O . GLU A 1 87 ? 18.246 -3.849 -33.736 1.00 88.31 87 GLU A O 1
ATOM 710 N N . SER A 1 88 ? 18.854 -5.998 -33.476 1.00 87.62 88 SER A N 1
ATOM 711 C CA . SER A 1 88 ? 17.529 -6.474 -33.067 1.00 87.62 88 SER A CA 1
ATOM 712 C C . SER A 1 88 ? 17.056 -5.790 -31.780 1.00 87.62 88 SER A C 1
ATOM 714 O O . SER A 1 88 ? 15.918 -5.326 -31.700 1.00 87.62 88 SER A O 1
ATOM 716 N N . LEU A 1 89 ? 17.932 -5.662 -30.780 1.00 87.44 89 LEU A N 1
ATOM 717 C CA . LEU A 1 89 ? 17.626 -4.977 -29.522 1.00 87.44 89 LEU A CA 1
ATOM 718 C C . LEU A 1 89 ? 17.388 -3.478 -29.731 1.00 87.44 89 LEU A C 1
ATOM 720 O O . LEU A 1 89 ? 16.477 -2.922 -29.120 1.00 87.44 89 LEU A O 1
ATOM 724 N N . VAL A 1 90 ? 18.138 -2.828 -30.627 1.00 89.75 90 VAL A N 1
ATOM 725 C CA . VAL A 1 90 ? 17.895 -1.434 -31.033 1.00 89.75 90 VAL A CA 1
ATOM 726 C C . VAL A 1 90 ? 16.533 -1.298 -31.713 1.00 89.75 90 VAL A C 1
ATOM 728 O O . VAL A 1 90 ? 15.785 -0.375 -31.393 1.00 89.75 90 VAL A O 1
ATOM 731 N N . ALA A 1 91 ? 16.167 -2.215 -32.610 1.00 88.38 91 ALA A N 1
ATOM 732 C CA . ALA A 1 91 ? 14.863 -2.205 -33.268 1.00 88.38 91 ALA A CA 1
ATOM 733 C C . ALA A 1 91 ? 13.714 -2.357 -32.257 1.00 88.38 91 ALA A C 1
ATOM 735 O O . ALA A 1 91 ? 12.758 -1.580 -32.294 1.00 88.38 91 ALA A O 1
ATOM 736 N N . VAL A 1 92 ? 13.838 -3.291 -31.307 1.00 87.56 92 VAL A N 1
ATOM 737 C CA . VAL A 1 92 ? 12.869 -3.481 -30.215 1.00 87.56 92 VAL A CA 1
ATOM 738 C C . VAL A 1 92 ? 12.809 -2.244 -29.316 1.00 87.56 92 VAL A C 1
ATOM 740 O O . VAL A 1 92 ? 11.723 -1.751 -29.022 1.00 87.56 92 VAL A O 1
ATOM 743 N N . SER A 1 93 ? 13.956 -1.689 -28.924 1.00 87.88 93 SER A N 1
ATOM 744 C CA . SER A 1 93 ? 14.030 -0.470 -28.111 1.00 87.88 93 SER A CA 1
ATOM 745 C C . SER A 1 93 ? 13.358 0.719 -28.804 1.00 87.88 93 SER A C 1
ATOM 747 O O . SER A 1 93 ? 12.560 1.428 -28.187 1.00 87.88 93 SER A O 1
ATOM 749 N N . ASN A 1 94 ? 13.592 0.894 -30.107 1.00 89.12 94 ASN A N 1
ATOM 750 C CA . ASN A 1 94 ? 12.949 1.926 -30.917 1.00 89.12 94 ASN A CA 1
ATOM 751 C C . ASN A 1 94 ? 11.439 1.700 -31.034 1.00 89.12 94 ASN A C 1
ATOM 753 O O . ASN A 1 94 ? 10.668 2.653 -30.912 1.00 89.12 94 ASN A O 1
ATOM 757 N N . PHE A 1 95 ? 11.002 0.457 -31.245 1.00 88.06 95 PHE A N 1
ATOM 758 C CA . PHE A 1 95 ? 9.585 0.106 -31.284 1.00 88.06 95 PHE A CA 1
ATOM 759 C C . PHE A 1 95 ? 8.891 0.444 -29.961 1.00 88.06 95 PHE A C 1
ATOM 761 O O . PHE A 1 95 ? 7.864 1.127 -29.960 1.00 88.06 95 PHE A O 1
ATOM 768 N N . ILE A 1 96 ? 9.473 0.034 -28.831 1.00 85.00 96 ILE A N 1
ATOM 769 C CA . ILE A 1 96 ? 8.922 0.312 -27.501 1.00 85.00 96 ILE A CA 1
ATOM 770 C C . ILE A 1 96 ? 8.921 1.816 -27.234 1.00 85.00 96 ILE A C 1
ATOM 772 O O . ILE A 1 96 ? 7.902 2.339 -26.806 1.00 85.00 96 ILE A O 1
ATOM 776 N N . SER A 1 97 ? 10.007 2.531 -27.527 1.00 84.19 97 SER A N 1
ATOM 777 C CA . SER A 1 97 ? 10.099 3.978 -27.276 1.00 84.19 97 SER A CA 1
ATOM 778 C C . SER A 1 97 ? 9.110 4.789 -28.119 1.00 84.19 97 SER A C 1
ATOM 780 O O . SER A 1 97 ? 8.600 5.808 -27.663 1.00 84.19 97 SER A O 1
ATOM 782 N N . ARG A 1 98 ? 8.801 4.335 -29.341 1.00 84.38 98 ARG A N 1
ATOM 783 C CA . ARG A 1 98 ? 7.783 4.959 -30.204 1.00 84.38 98 ARG A CA 1
ATOM 784 C C . ARG A 1 98 ? 6.358 4.635 -29.761 1.00 84.38 98 ARG A C 1
ATOM 786 O O . ARG A 1 98 ? 5.493 5.500 -29.831 1.00 84.38 98 ARG A O 1
ATOM 793 N N . THR A 1 99 ? 6.114 3.404 -29.319 1.00 81.50 99 THR A N 1
ATOM 794 C CA . THR A 1 99 ? 4.774 2.941 -28.913 1.00 81.50 99 THR A CA 1
ATOM 795 C C . THR A 1 99 ? 4.415 3.424 -27.505 1.00 81.50 99 THR A C 1
ATOM 797 O O . THR A 1 99 ? 3.270 3.768 -27.219 1.00 81.50 99 THR A O 1
ATOM 800 N N . PHE A 1 100 ? 5.415 3.494 -26.631 1.00 79.06 100 PHE A N 1
ATOM 801 C CA . PHE A 1 100 ? 5.312 3.880 -25.232 1.00 79.06 100 PHE A CA 1
ATOM 802 C C . PHE A 1 100 ? 6.381 4.931 -24.922 1.00 79.06 100 PHE A C 1
ATOM 804 O O . PHE A 1 100 ? 7.385 4.626 -24.269 1.00 79.06 100 PHE A O 1
ATOM 811 N N . PRO A 1 101 ? 6.185 6.177 -25.389 1.00 71.62 101 PRO A N 1
ATOM 812 C CA . PRO A 1 101 ? 7.096 7.257 -25.057 1.00 71.62 101 PRO A CA 1
ATOM 813 C C . PRO A 1 101 ? 7.220 7.398 -23.533 1.00 71.62 101 PRO A C 1
ATOM 815 O O . PRO A 1 101 ? 6.229 7.140 -22.822 1.00 71.62 101 PRO A O 1
ATOM 818 N N . PRO A 1 102 ? 8.417 7.772 -23.043 1.00 71.81 102 PRO A N 1
ATOM 819 C CA . PRO A 1 102 ? 8.655 8.006 -21.627 1.00 71.81 102 PRO A CA 1
ATOM 820 C C . PRO A 1 102 ? 7.701 9.078 -21.096 1.00 71.81 102 PRO A C 1
ATOM 822 O O . PRO A 1 102 ? 7.182 9.903 -21.847 1.00 71.81 102 PRO A O 1
ATOM 825 N N . LEU A 1 103 ? 7.432 9.020 -19.795 1.00 74.56 103 LEU A N 1
ATOM 826 C CA . LEU A 1 103 ? 6.549 9.973 -19.134 1.00 74.56 103 LEU A CA 1
ATOM 827 C C . LEU A 1 103 ? 7.205 11.353 -19.059 1.00 74.56 103 LEU A C 1
ATOM 829 O O . LEU A 1 103 ? 8.362 11.465 -18.658 1.00 74.56 103 LEU A O 1
ATOM 833 N N . ASP A 1 104 ? 6.440 12.391 -19.390 1.00 78.00 104 ASP A N 1
ATOM 834 C CA . ASP A 1 104 ? 6.846 13.776 -19.146 1.00 78.00 104 ASP A CA 1
ATOM 835 C C . ASP A 1 104 ? 6.840 14.071 -17.633 1.00 78.00 104 ASP A C 1
ATOM 837 O O . ASP A 1 104 ? 6.069 13.452 -16.896 1.00 78.00 104 ASP A O 1
ATOM 841 N N . GLU A 1 105 ? 7.613 15.066 -17.173 1.00 77.44 105 GLU A N 1
ATOM 842 C CA . GLU A 1 105 ? 7.646 15.488 -15.754 1.00 77.44 105 GLU A CA 1
ATOM 843 C C . GLU A 1 105 ? 6.261 15.838 -15.184 1.00 77.44 105 GLU A C 1
ATOM 845 O O . GLU A 1 105 ? 6.022 15.669 -13.990 1.00 77.44 105 GLU A O 1
ATOM 850 N N . ASP A 1 106 ? 5.340 16.285 -16.039 1.00 83.19 106 ASP A N 1
ATOM 851 C CA . ASP A 1 106 ? 3.976 16.674 -15.664 1.00 83.19 106 ASP A CA 1
ATOM 852 C C . ASP A 1 106 ? 2.954 15.532 -15.846 1.00 83.19 106 ASP A C 1
ATOM 854 O O . ASP A 1 106 ? 1.739 15.756 -15.898 1.00 83.19 106 ASP A O 1
ATOM 858 N N . SER A 1 107 ? 3.433 14.293 -15.984 1.00 86.00 107 SER A N 1
ATOM 859 C CA . SER A 1 107 ? 2.590 13.104 -16.131 1.00 86.00 107 SER A CA 1
ATOM 860 C C . SER A 1 107 ? 2.421 12.356 -14.811 1.00 86.00 107 SER A C 1
ATOM 862 O O . SER A 1 107 ? 3.346 12.213 -14.017 1.00 86.00 107 SER A O 1
ATOM 864 N N . LEU A 1 108 ? 1.228 11.807 -14.603 1.00 85.44 108 LEU A N 1
ATOM 865 C CA . LEU A 1 108 ? 0.862 10.999 -13.448 1.00 85.44 108 LEU A CA 1
ATOM 866 C C . LEU A 1 108 ? 0.395 9.616 -13.902 1.00 85.44 108 LEU A C 1
ATOM 868 O O . LEU A 1 108 ? -0.319 9.478 -14.897 1.00 85.44 108 LEU A O 1
ATOM 872 N N . ARG A 1 109 ? 0.747 8.590 -13.125 1.00 87.12 109 ARG A N 1
ATOM 873 C CA . ARG A 1 109 ? 0.178 7.243 -13.244 1.00 87.12 109 ARG A CA 1
ATOM 874 C C . ARG A 1 109 ? -0.897 7.062 -12.177 1.00 87.12 109 ARG A C 1
ATOM 876 O O . ARG A 1 109 ? -0.612 7.147 -10.986 1.00 87.12 109 ARG A O 1
ATOM 883 N N . ILE A 1 110 ? -2.127 6.793 -12.600 1.00 87.62 110 ILE A N 1
ATOM 884 C CA . ILE A 1 110 ? -3.273 6.570 -11.718 1.00 87.62 110 ILE A CA 1
ATOM 885 C C . ILE A 1 110 ? -3.728 5.128 -11.878 1.00 87.62 110 ILE A C 1
ATOM 887 O O . ILE A 1 110 ? -4.171 4.728 -12.952 1.00 87.62 110 ILE A O 1
ATOM 891 N N . ARG A 1 111 ? -3.652 4.347 -10.802 1.00 88.50 111 ARG A N 1
ATOM 892 C CA . ARG A 1 111 ? -4.255 3.015 -10.761 1.00 88.50 111 ARG A CA 1
ATOM 893 C C . ARG A 1 111 ? -5.735 3.150 -10.443 1.00 88.50 111 ARG A C 1
ATOM 895 O O . ARG A 1 111 ? -6.090 3.738 -9.422 1.00 88.50 111 ARG A O 1
ATOM 902 N N . LEU A 1 112 ? -6.590 2.586 -11.286 1.00 85.81 112 LEU A N 1
ATOM 903 C CA . LEU A 1 112 ? -8.005 2.474 -10.958 1.00 85.81 112 LEU A CA 1
ATOM 904 C C . LEU A 1 112 ? -8.230 1.330 -9.952 1.00 85.81 112 LEU A C 1
ATOM 906 O O . LEU A 1 112 ? -7.492 0.339 -9.979 1.00 85.81 112 LEU A O 1
ATOM 910 N N . PRO A 1 113 ? -9.237 1.446 -9.069 1.00 87.00 113 PRO A N 1
ATOM 911 C CA . PRO A 1 113 ? -9.661 0.336 -8.223 1.00 87.00 113 PRO A CA 1
ATOM 912 C C . PRO A 1 113 ? -10.170 -0.849 -9.052 1.00 87.00 113 PRO A C 1
ATOM 914 O O . PRO A 1 113 ? -10.607 -0.678 -10.192 1.00 87.00 113 PRO A O 1
ATOM 917 N N . ASP A 1 114 ? -10.145 -2.041 -8.456 1.00 83.12 114 ASP A N 1
ATOM 918 C CA . ASP A 1 114 ? -10.694 -3.241 -9.087 1.00 83.12 114 ASP A CA 1
ATOM 919 C C . ASP A 1 114 ? -12.211 -3.075 -9.279 1.00 83.12 114 ASP A C 1
ATOM 921 O O . ASP A 1 114 ? -12.927 -2.707 -8.347 1.00 83.12 114 ASP A O 1
ATOM 925 N N . GLY A 1 115 ? -12.695 -3.334 -10.493 1.00 80.06 115 GLY A N 1
ATOM 926 C CA . GLY A 1 115 ? -14.102 -3.198 -10.867 1.00 80.06 115 GLY A CA 1
ATOM 927 C C . GLY A 1 115 ? -14.517 -4.296 -11.839 1.00 80.06 115 GLY A C 1
ATOM 928 O O . GLY A 1 115 ? -13.696 -4.799 -12.606 1.00 80.06 115 GLY A O 1
ATOM 929 N N . ASN A 1 116 ? -15.796 -4.665 -11.812 1.00 78.44 116 ASN A N 1
ATOM 930 C CA . ASN A 1 116 ? -16.324 -5.806 -12.566 1.00 78.44 116 ASN A CA 1
ATOM 931 C C . ASN A 1 116 ? -17.079 -5.388 -13.842 1.00 78.44 116 ASN A C 1
ATOM 933 O O . ASN A 1 116 ? -17.737 -6.215 -14.472 1.00 78.44 116 ASN A O 1
ATOM 937 N N . GLY A 1 117 ? -16.991 -4.116 -14.248 1.00 85.12 117 GLY A N 1
ATOM 938 C CA . GLY A 1 117 ? -17.602 -3.634 -15.486 1.00 85.12 117 GLY A CA 1
ATOM 939 C C . GLY A 1 117 ? -17.523 -2.120 -15.689 1.00 85.12 117 GLY A C 1
ATOM 940 O O . GLY A 1 117 ? -16.909 -1.387 -14.914 1.00 85.12 117 GLY A O 1
ATOM 941 N N . PHE A 1 118 ? -18.184 -1.640 -16.747 1.00 87.50 118 PHE A N 1
ATOM 942 C CA . PHE A 1 118 ? -18.174 -0.224 -17.138 1.00 87.50 118 PHE A CA 1
ATOM 943 C C . PHE A 1 118 ? -18.815 0.712 -16.108 1.00 87.50 118 PHE A C 1
ATOM 945 O O . PHE A 1 118 ? -18.413 1.866 -16.012 1.00 87.50 118 PHE A O 1
ATOM 952 N N . GLN A 1 119 ? -19.762 0.218 -15.309 1.00 89.50 119 GLN A N 1
ATOM 953 C CA . GLN A 1 119 ? -20.407 1.015 -14.266 1.00 89.50 119 GLN A CA 1
ATOM 954 C C . GLN A 1 119 ? -19.426 1.403 -13.146 1.00 89.50 119 GLN A C 1
ATOM 956 O O . GLN A 1 119 ? -19.429 2.542 -12.680 1.00 89.50 119 GLN A O 1
ATOM 961 N N . ASP A 1 120 ? -18.546 0.482 -12.745 1.00 86.88 120 ASP A N 1
ATOM 962 C CA . ASP A 1 120 ? -17.496 0.771 -11.764 1.00 86.88 120 ASP A CA 1
ATOM 963 C C . ASP A 1 120 ? -16.475 1.755 -12.341 1.00 86.88 120 ASP A C 1
ATOM 965 O O . ASP A 1 120 ? -16.082 2.713 -11.674 1.00 86.88 120 ASP A O 1
ATOM 969 N N . LEU A 1 121 ? -16.108 1.578 -13.616 1.00 84.88 121 LEU A N 1
ATOM 970 C CA . LEU A 1 121 ? -15.221 2.501 -14.318 1.00 84.88 121 LEU A CA 1
ATOM 971 C C . LEU A 1 121 ? -15.803 3.920 -14.367 1.00 84.88 121 LEU A C 1
ATOM 973 O O . LEU A 1 121 ? -15.096 4.880 -14.059 1.00 84.88 121 LEU A O 1
ATOM 977 N N . GLU A 1 122 ? -17.082 4.068 -14.713 1.00 88.50 122 GLU A N 1
ATOM 978 C CA . GLU A 1 122 ? -17.787 5.354 -14.708 1.00 88.50 122 GLU A CA 1
ATOM 979 C C . GLU A 1 122 ? -17.783 5.983 -13.310 1.00 88.50 122 GLU A C 1
ATOM 981 O O . GLU A 1 122 ? -17.452 7.159 -13.153 1.00 88.50 122 GLU A O 1
ATOM 986 N N . LYS A 1 123 ? -18.061 5.192 -12.270 1.00 89.88 123 LYS A N 1
ATOM 987 C CA . LYS A 1 123 ? -18.027 5.656 -10.880 1.00 89.88 123 LYS A CA 1
ATOM 988 C C . LYS A 1 123 ? -16.639 6.160 -10.473 1.00 89.88 123 LYS A C 1
ATOM 990 O O . LYS A 1 123 ? -16.525 7.248 -9.905 1.00 89.88 123 LYS A O 1
ATOM 995 N N . TYR A 1 124 ? -15.582 5.396 -10.749 1.00 89.00 124 TYR A N 1
ATOM 996 C CA . TYR A 1 124 ? -14.216 5.769 -10.371 1.00 89.00 124 TYR A CA 1
ATOM 997 C C . TYR A 1 124 ? -13.716 6.974 -11.163 1.00 89.00 124 TYR A C 1
ATOM 999 O O . TYR A 1 124 ? -13.193 7.922 -10.579 1.00 89.00 124 TYR A O 1
ATOM 1007 N N . THR A 1 125 ? -13.922 6.986 -12.479 1.00 85.50 125 THR A N 1
ATOM 1008 C CA . THR A 1 125 ? -13.553 8.128 -13.329 1.00 85.50 125 THR A CA 1
ATOM 1009 C C . THR A 1 125 ? -14.360 9.379 -12.980 1.00 85.50 125 THR A C 1
ATOM 1011 O O . THR A 1 125 ? -13.798 10.473 -12.955 1.00 85.50 125 THR A O 1
ATOM 1014 N N . GLY A 1 126 ? -15.636 9.235 -12.609 1.00 87.56 126 GLY A N 1
ATOM 1015 C CA . GLY A 1 126 ? -16.467 10.311 -12.073 1.00 87.56 126 GLY A CA 1
ATOM 1016 C C . GLY A 1 126 ? -15.907 10.895 -10.774 1.00 87.5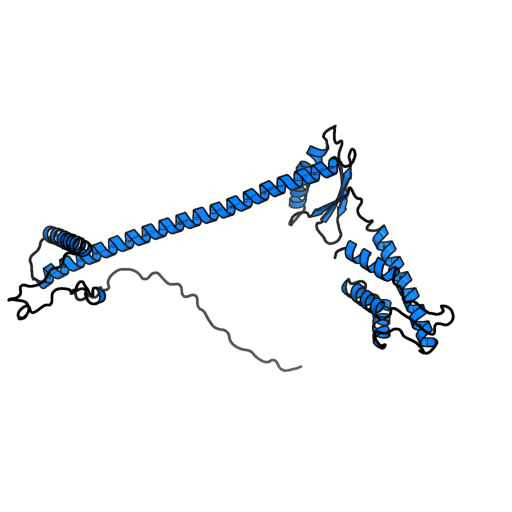6 126 GLY A C 1
ATOM 1017 O O . GLY A 1 126 ? -15.799 12.115 -10.642 1.00 87.56 126 GLY A O 1
ATOM 1018 N N . ALA A 1 127 ? -15.465 10.042 -9.846 1.00 90.31 127 ALA A N 1
ATOM 1019 C CA . ALA A 1 127 ? -14.805 10.482 -8.619 1.00 90.31 127 ALA A CA 1
ATOM 1020 C C . ALA A 1 127 ? -13.480 11.211 -8.905 1.00 90.31 127 ALA A C 1
ATOM 1022 O O . ALA A 1 127 ? -13.251 12.289 -8.358 1.00 90.31 127 ALA A O 1
ATOM 1023 N N . PHE A 1 128 ? -12.643 10.691 -9.811 1.00 88.38 128 PHE A N 1
ATOM 1024 C CA . PHE A 1 128 ? -11.401 11.358 -10.223 1.00 88.38 128 PHE A CA 1
ATOM 1025 C C . PHE A 1 128 ? -11.651 12.700 -10.918 1.00 88.38 128 PHE A C 1
ATOM 1027 O O . PHE A 1 128 ? -10.934 13.669 -10.669 1.00 88.38 128 PHE A O 1
ATOM 1034 N N . LYS A 1 129 ? -12.700 12.797 -11.741 1.00 89.12 129 LYS A N 1
ATOM 1035 C CA . LYS A 1 129 ? -13.125 14.058 -12.359 1.00 89.12 129 LYS A CA 1
ATOM 1036 C C . LYS A 1 129 ? -13.478 15.101 -11.299 1.00 89.12 129 LYS A C 1
ATOM 1038 O O . LYS A 1 129 ? -13.069 16.252 -11.419 1.00 89.12 129 LYS A O 1
ATOM 1043 N N . ILE A 1 130 ? -14.206 14.716 -10.252 1.00 88.88 130 ILE A N 1
ATOM 1044 C CA . ILE A 1 130 ? -14.523 15.626 -9.144 1.00 88.88 130 ILE A CA 1
ATOM 1045 C C . ILE A 1 130 ? -13.248 16.005 -8.386 1.00 88.88 130 ILE A C 1
ATOM 1047 O O . ILE A 1 130 ? -12.999 17.187 -8.172 1.00 88.88 130 ILE A O 1
ATOM 1051 N N . ALA A 1 131 ? -12.429 15.018 -8.020 1.00 88.00 131 ALA A N 1
ATOM 1052 C CA . ALA A 1 131 ? -11.243 15.225 -7.198 1.00 88.00 131 ALA A CA 1
ATOM 1053 C C . ALA A 1 131 ? -10.189 16.105 -7.878 1.00 88.00 131 ALA A C 1
ATOM 1055 O O . ALA A 1 131 ? -9.542 16.897 -7.203 1.00 88.00 131 ALA A O 1
ATOM 1056 N N . PHE A 1 132 ? -10.014 15.984 -9.196 1.00 88.62 132 PHE A N 1
ATOM 1057 C CA . PHE A 1 132 ? -8.938 16.679 -9.894 1.00 88.62 132 PHE A CA 1
ATOM 1058 C C . PHE A 1 132 ? -9.426 17.747 -10.869 1.00 88.62 132 PHE A C 1
ATOM 1060 O O . PHE A 1 132 ? -8.917 18.863 -10.854 1.00 88.62 132 PHE A O 1
ATOM 1067 N N . THR A 1 133 ? -10.423 17.466 -11.710 1.00 87.00 133 THR A N 1
ATOM 1068 C CA . THR A 1 133 ? -10.848 18.438 -12.731 1.00 87.00 133 THR A CA 1
ATOM 1069 C C . THR A 1 133 ? -11.517 19.664 -12.116 1.00 87.00 133 THR A C 1
ATOM 1071 O O . THR A 1 133 ? -11.330 20.764 -12.625 1.00 87.00 133 THR A O 1
ATOM 1074 N N . VAL A 1 134 ? -12.293 19.508 -11.038 1.00 87.12 134 VAL A N 1
ATOM 1075 C CA . VAL A 1 134 ? 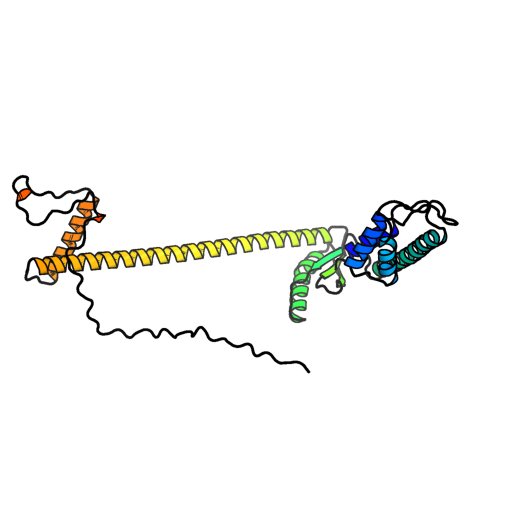-12.984 20.649 -10.414 1.00 87.12 134 VAL A CA 1
ATOM 1076 C C . VAL A 1 134 ? -11.992 21.636 -9.781 1.00 87.12 134 VAL A C 1
ATOM 1078 O O . VAL A 1 134 ? -12.065 22.812 -10.135 1.00 87.12 134 VAL A O 1
ATOM 1081 N N . PRO A 1 135 ? -11.029 21.214 -8.935 1.00 86.19 135 PRO A N 1
ATOM 1082 C CA . PRO A 1 135 ? -10.063 22.144 -8.344 1.00 86.19 135 PRO A CA 1
ATOM 1083 C C . PRO A 1 135 ? -9.130 22.801 -9.367 1.00 86.19 135 PRO A C 1
ATOM 1085 O O . PRO A 1 135 ? -8.767 23.965 -9.215 1.00 86.19 135 PRO A O 1
ATOM 1088 N N . LEU A 1 136 ? -8.763 22.080 -10.430 1.00 89.06 136 LEU A N 1
ATOM 1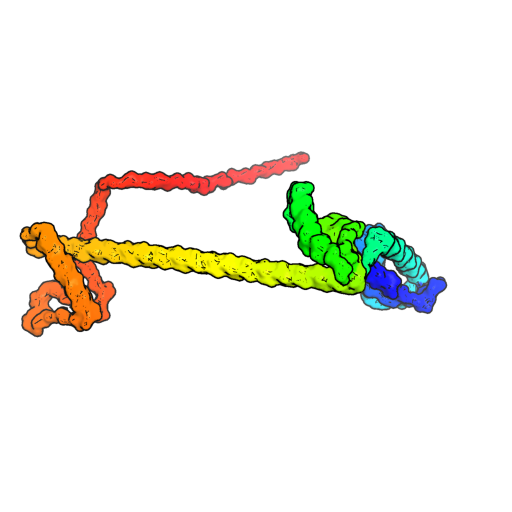089 C CA . LEU A 1 136 ? -7.834 22.586 -11.443 1.00 89.06 136 LEU A CA 1
ATOM 1090 C C . LEU A 1 136 ? -8.416 23.704 -12.314 1.00 89.06 136 LEU A C 1
ATOM 1092 O O . LEU A 1 136 ? -7.662 24.552 -12.778 1.00 89.06 136 LEU A O 1
ATOM 1096 N N . ARG A 1 137 ? -9.744 23.769 -12.478 1.00 87.62 137 ARG A N 1
ATOM 1097 C CA . ARG A 1 137 ? -10.428 24.826 -13.250 1.00 87.62 137 ARG A CA 1
ATOM 1098 C C . ARG A 1 137 ? -10.353 26.219 -12.620 1.00 87.62 137 ARG A C 1
ATOM 1100 O O . ARG A 1 137 ? -10.893 27.166 -13.186 1.00 87.62 137 ARG A O 1
ATOM 1107 N N . HIS A 1 138 ? -9.751 26.359 -11.441 1.00 87.44 138 HIS A N 1
ATOM 1108 C CA . HIS A 1 138 ? -9.610 27.658 -10.802 1.00 87.44 138 HIS A CA 1
ATOM 1109 C C . HIS A 1 138 ? -8.794 28.618 -11.696 1.00 87.44 138 HIS A C 1
ATOM 1111 O O . HIS A 1 138 ? -7.716 28.224 -12.142 1.00 87.44 138 HIS A O 1
ATOM 1117 N N . PRO A 1 139 ? -9.223 29.880 -11.918 1.00 84.88 139 PRO A N 1
ATOM 1118 C CA . PRO A 1 139 ? -8.577 30.791 -12.877 1.00 84.88 139 PRO A CA 1
ATOM 1119 C C . PRO A 1 139 ? -7.085 31.062 -12.632 1.00 84.88 139 PRO A C 1
ATOM 1121 O O . PRO A 1 139 ? -6.359 31.400 -13.555 1.00 84.88 139 PRO A O 1
ATOM 1124 N N . GLN A 1 140 ? -6.615 30.924 -11.388 1.00 84.25 140 GLN A N 1
ATOM 1125 C CA . GLN A 1 140 ? -5.193 31.098 -11.041 1.00 84.25 140 GLN A CA 1
ATOM 1126 C C . GLN A 1 140 ? -4.314 29.894 -11.410 1.00 84.25 140 GLN A C 1
ATOM 1128 O O . GLN A 1 140 ? -3.093 30.005 -11.407 1.00 84.25 140 GLN A O 1
ATOM 1133 N N . ILE A 1 141 ? -4.928 28.742 -11.669 1.00 86.38 141 ILE A N 1
ATOM 1134 C CA . ILE A 1 141 ? -4.247 27.492 -12.021 1.00 86.38 141 ILE A CA 1
ATOM 1135 C C . ILE A 1 141 ? -4.440 27.209 -13.509 1.00 86.38 141 ILE A C 1
ATOM 1137 O O . ILE A 1 141 ? -3.500 26.753 -14.160 1.00 86.38 141 ILE A O 1
ATOM 1141 N N . ASP A 1 142 ? -5.652 27.486 -14.008 1.00 86.81 142 ASP A N 1
ATOM 1142 C CA . ASP A 1 142 ? -6.110 27.234 -15.378 1.00 86.81 142 ASP A CA 1
ATOM 1143 C C . ASP A 1 142 ? -5.699 25.838 -15.865 1.00 86.81 142 ASP A C 1
ATOM 1145 O O . ASP A 1 142 ? -5.112 25.633 -16.927 1.00 86.81 142 ASP A O 1
ATOM 1149 N N . GLY A 1 143 ? -5.906 24.862 -14.979 1.00 88.12 143 GLY A N 1
ATOM 1150 C CA . GLY A 1 143 ? -5.392 23.519 -15.131 1.00 88.12 143 GLY A CA 1
ATOM 1151 C C . GLY A 1 143 ? -6.398 22.573 -15.769 1.00 88.12 143 GLY A C 1
ATOM 1152 O O . GLY A 1 143 ? -7.607 22.642 -15.530 1.00 88.12 143 GLY A O 1
ATOM 1153 N N . THR A 1 144 ? -5.891 21.611 -16.533 1.00 89.44 144 THR A N 1
ATOM 1154 C CA . THR A 1 144 ? -6.687 20.515 -17.091 1.00 89.44 144 THR A CA 1
ATOM 1155 C C . THR A 1 144 ? -5.949 19.188 -16.966 1.00 89.44 144 THR A C 1
ATOM 1157 O O . THR A 1 144 ? -4.733 19.140 -16.788 1.00 89.44 144 THR A O 1
ATOM 1160 N N . ILE A 1 145 ? -6.699 18.088 -17.022 1.00 90.00 145 ILE A N 1
ATOM 1161 C CA . ILE A 1 145 ? -6.135 16.738 -17.063 1.00 90.00 145 ILE A CA 1
ATOM 1162 C C . ILE A 1 145 ? -6.531 16.095 -18.376 1.00 90.00 145 ILE A C 1
ATOM 1164 O O . ILE A 1 145 ? -7.711 16.070 -18.729 1.00 90.00 145 ILE A O 1
ATOM 1168 N N . GLN A 1 146 ? -5.541 15.531 -19.054 1.00 89.06 146 GLN A N 1
ATOM 1169 C CA . GLN A 1 146 ? -5.721 14.769 -20.275 1.00 89.06 146 GLN A CA 1
ATOM 1170 C C . GLN A 1 146 ? -5.270 13.330 -20.046 1.00 89.06 146 GLN A C 1
ATOM 1172 O O . GLN A 1 146 ? -4.145 13.083 -19.623 1.00 89.06 146 GLN A O 1
ATOM 1177 N N . ILE A 1 147 ? -6.132 12.361 -20.348 1.00 88.50 147 ILE A N 1
ATOM 1178 C CA . ILE A 1 147 ? -5.728 10.954 -20.367 1.00 88.50 147 ILE A CA 1
ATOM 1179 C C . ILE A 1 147 ? -4.883 10.741 -21.623 1.00 88.50 147 ILE A C 1
ATOM 1181 O O . ILE A 1 147 ? -5.365 10.967 -22.730 1.00 88.50 147 ILE A O 1
ATOM 1185 N N . LEU A 1 148 ? -3.626 10.331 -21.449 1.00 86.31 148 LEU A N 1
ATOM 1186 C CA . LEU A 1 148 ? -2.725 10.043 -22.563 1.00 86.31 148 LEU A CA 1
ATOM 1187 C C . LEU A 1 148 ? -2.938 8.622 -23.080 1.00 86.31 148 LEU A C 1
ATOM 1189 O O . LEU A 1 148 ? -3.059 8.410 -24.283 1.00 86.31 148 LEU A O 1
ATOM 1193 N N . ARG A 1 149 ? -2.965 7.641 -22.170 1.00 84.94 149 ARG A N 1
ATOM 1194 C CA . ARG A 1 149 ? -3.130 6.218 -22.501 1.00 84.94 149 ARG A CA 1
ATOM 1195 C C . ARG A 1 149 ? -3.487 5.386 -21.272 1.00 84.94 149 ARG A C 1
ATOM 1197 O O . ARG A 1 149 ? -3.181 5.776 -20.149 1.00 84.94 149 ARG A O 1
ATOM 1204 N N . GLY A 1 150 ? -4.072 4.213 -21.499 1.00 83.56 150 GLY A N 1
ATOM 1205 C CA . GLY A 1 150 ? -4.060 3.117 -20.527 1.00 83.56 150 GLY A CA 1
ATOM 1206 C C . GLY A 1 150 ? -2.808 2.260 -20.713 1.00 83.56 150 GLY A C 1
ATOM 1207 O O . GLY A 1 150 ? -2.371 2.056 -21.848 1.00 83.56 150 GLY A O 1
ATOM 1208 N N . GLU A 1 151 ? -2.210 1.774 -19.628 1.00 79.00 151 GLU A N 1
ATOM 1209 C CA . GLU A 1 151 ? -1.076 0.853 -19.736 1.00 79.00 151 GLU A CA 1
ATOM 1210 C C . GLU A 1 151 ? -1.565 -0.566 -20.080 1.00 79.00 151 GLU A C 1
ATOM 1212 O O . GLU A 1 151 ? -2.424 -1.104 -19.369 1.00 79.00 151 GLU A O 1
ATOM 1217 N N . PRO A 1 152 ? -1.032 -1.197 -21.145 1.00 70.12 152 PRO A N 1
ATOM 1218 C CA . PRO A 1 152 ? -1.503 -2.497 -21.614 1.00 70.12 152 PRO A CA 1
ATOM 1219 C C . PRO A 1 152 ? -1.461 -3.572 -20.527 1.00 70.12 152 PRO A C 1
ATOM 1221 O O . PRO A 1 152 ? -0.478 -3.700 -19.797 1.00 70.12 152 PRO A O 1
ATOM 1224 N N . GLY A 1 153 ? -2.521 -4.382 -20.450 1.00 68.62 153 GLY A N 1
ATOM 1225 C CA . GLY A 1 153 ? -2.605 -5.493 -19.497 1.00 68.62 153 GLY A CA 1
ATOM 1226 C C . GLY A 1 153 ? -2.698 -5.059 -18.031 1.00 68.62 153 GLY A C 1
ATOM 1227 O O . GLY A 1 153 ? -2.419 -5.861 -17.142 1.00 68.62 153 GLY A O 1
ATOM 1228 N N . SER A 1 154 ? -3.061 -3.802 -17.761 1.00 68.25 154 SER A N 1
ATOM 1229 C CA . SER A 1 154 ? -3.190 -3.275 -16.406 1.00 68.25 154 SER A CA 1
ATOM 1230 C C . SER A 1 154 ? -4.322 -2.248 -16.295 1.00 68.25 154 SER A C 1
ATOM 1232 O O . SER A 1 154 ? -4.843 -1.770 -17.300 1.00 68.25 154 SER A O 1
ATOM 1234 N N . VAL A 1 155 ? -4.690 -1.890 -15.062 1.00 80.81 155 VAL A N 1
ATOM 1235 C CA . VAL A 1 155 ? -5.727 -0.881 -14.773 1.00 80.81 155 VAL A CA 1
ATOM 1236 C C . VAL A 1 155 ? -5.122 0.510 -14.511 1.00 80.81 155 VAL A C 1
ATOM 1238 O O . VAL A 1 155 ? -5.716 1.347 -13.828 1.00 80.81 155 VAL A O 1
ATOM 1241 N N . TRP A 1 156 ? -3.905 0.752 -15.007 1.00 85.38 156 TRP A N 1
ATOM 1242 C CA . TRP A 1 156 ? -3.217 2.034 -14.878 1.00 85.38 156 TRP A CA 1
ATOM 1243 C C . TRP A 1 156 ? -3.566 2.969 -16.032 1.00 85.38 156 TRP A C 1
ATOM 1245 O O . TRP A 1 156 ? -3.528 2.593 -17.203 1.00 85.38 156 TRP A O 1
ATOM 1255 N N . LEU A 1 157 ? -3.855 4.217 -15.686 1.00 85.75 157 LEU A N 1
ATOM 1256 C CA . LEU A 1 157 ? -4.009 5.324 -16.611 1.00 85.75 157 LEU A CA 1
ATOM 1257 C C . LEU A 1 157 ? -2.806 6.247 -16.485 1.00 85.75 157 LEU A C 1
ATOM 1259 O O . LEU A 1 157 ? -2.453 6.680 -15.389 1.00 85.75 157 LEU A O 1
ATOM 1263 N N . VAL A 1 158 ? -2.213 6.586 -17.619 1.00 87.06 158 VAL A N 1
ATOM 1264 C CA . VAL A 1 158 ? -1.252 7.676 -17.720 1.00 87.06 158 VAL A CA 1
ATOM 1265 C C . VAL A 1 158 ? -2.022 8.935 -18.073 1.00 87.06 158 VAL A C 1
ATOM 1267 O O . VAL A 1 158 ? -2.695 8.993 -19.108 1.00 87.06 158 VAL A O 1
ATOM 1270 N N . VAL A 1 159 ? -1.909 9.953 -17.230 1.00 88.75 159 VAL A N 1
ATOM 1271 C CA . VAL A 1 159 ? -2.557 11.245 -17.434 1.00 88.75 159 VAL A CA 1
ATOM 1272 C C . VAL A 1 159 ? -1.525 12.362 -17.438 1.00 88.75 159 VAL A C 1
ATOM 1274 O O . VAL A 1 159 ? -0.563 12.320 -16.679 1.00 88.75 159 VAL A O 1
ATOM 1277 N N . LYS A 1 160 ? -1.731 13.368 -18.281 1.00 89.31 160 LYS A N 1
ATOM 1278 C CA . LYS A 1 160 ? -0.945 14.597 -18.306 1.00 89.31 160 LYS A CA 1
ATOM 1279 C C . LYS A 1 160 ? -1.699 15.692 -17.584 1.00 89.31 160 LYS A C 1
ATOM 1281 O O . LYS A 1 160 ? -2.891 15.896 -17.831 1.00 89.31 160 LYS A O 1
ATOM 1286 N N . VAL A 1 161 ? -0.996 16.387 -16.704 1.00 89.00 161 VAL A N 1
ATOM 1287 C CA . VAL A 1 161 ? -1.504 17.563 -16.012 1.00 89.00 161 VAL A CA 1
ATOM 1288 C C . VAL A 1 161 ? -1.024 18.787 -16.778 1.00 89.00 161 VAL A C 1
ATOM 1290 O O . VAL A 1 161 ? 0.168 18.970 -16.989 1.00 89.00 161 VAL A O 1
ATOM 1293 N N . LEU A 1 162 ? -1.961 19.613 -17.222 1.00 85.50 162 LEU A N 1
ATOM 1294 C CA . LEU A 1 162 ? -1.693 20.876 -17.899 1.00 85.50 162 LEU A CA 1
ATOM 1295 C C . LEU A 1 162 ? -2.105 22.018 -16.971 1.00 85.50 162 LEU A C 1
ATOM 1297 O O . LEU A 1 162 ? -3.043 21.861 -16.190 1.00 85.50 162 LEU A O 1
ATOM 1301 N N . GLY A 1 163 ? -1.428 23.159 -17.059 1.00 80.75 163 GLY A N 1
ATOM 1302 C CA . GLY A 1 163 ? -1.774 24.363 -16.307 1.00 80.75 163 GLY A CA 1
ATOM 1303 C C . GLY A 1 163 ? -0.644 25.385 -16.289 1.00 80.75 163 GLY A C 1
ATOM 1304 O O . GLY A 1 163 ? 0.391 25.208 -16.936 1.00 80.75 163 GLY A O 1
ATOM 1305 N N . ILE A 1 164 ? -0.844 26.461 -15.532 1.00 76.25 164 ILE A N 1
ATOM 1306 C CA . ILE A 1 164 ? 0.146 27.531 -15.394 1.00 76.25 164 ILE A CA 1
ATOM 1307 C C . ILE A 1 164 ? 1.294 27.050 -14.487 1.00 76.25 164 ILE A C 1
ATOM 1309 O O . ILE A 1 164 ? 1.172 26.969 -13.260 1.00 76.25 164 ILE A O 1
ATOM 1313 N N . GLY A 1 165 ? 2.432 26.718 -15.101 1.00 75.00 165 GLY A N 1
ATOM 1314 C CA . GLY A 1 165 ? 3.618 26.207 -14.408 1.00 75.00 165 GLY A CA 1
ATOM 1315 C C . GLY A 1 165 ? 3.361 24.896 -13.647 1.00 75.00 165 GLY A C 1
ATOM 1316 O O . GLY A 1 165 ? 2.462 24.129 -13.974 1.00 75.00 165 GLY A O 1
ATOM 1317 N N . LYS A 1 166 ? 4.132 24.643 -12.578 1.00 81.88 166 LYS A N 1
ATOM 1318 C CA . LYS A 1 166 ? 4.016 23.416 -11.755 1.00 81.88 166 LYS A CA 1
ATOM 1319 C C . LYS A 1 166 ? 2.898 23.471 -10.692 1.00 81.88 166 LYS A C 1
ATOM 1321 O O . LYS A 1 166 ? 2.810 22.585 -9.840 1.00 81.88 166 LYS A O 1
ATOM 1326 N N . MET A 1 167 ? 2.038 24.499 -10.704 1.00 84.56 167 MET A N 1
ATOM 1327 C CA . MET A 1 167 ? 0.999 24.692 -9.677 1.00 84.56 167 MET A CA 1
ATOM 1328 C C . MET A 1 167 ? -0.106 23.634 -9.738 1.00 84.56 167 MET A C 1
ATOM 1330 O O . MET A 1 167 ? -0.517 23.126 -8.697 1.00 84.56 167 MET A O 1
ATOM 1334 N N . ALA A 1 168 ? -0.553 23.267 -10.942 1.00 86.00 168 ALA A N 1
ATOM 1335 C CA . ALA A 1 168 ? -1.577 22.243 -11.143 1.00 86.00 168 ALA A CA 1
ATOM 1336 C C . ALA A 1 168 ? -1.143 20.884 -10.566 1.00 86.00 168 ALA A C 1
ATOM 1338 O O . ALA A 1 168 ? -1.885 20.247 -9.818 1.00 86.00 168 ALA A O 1
ATOM 1339 N N . TYR A 1 169 ? 0.100 20.483 -10.846 1.00 85.75 169 TYR A N 1
ATOM 1340 C CA . TYR A 1 169 ? 0.690 19.255 -10.316 1.00 85.75 169 TYR A CA 1
ATOM 1341 C C . TYR A 1 169 ? 0.796 19.286 -8.785 1.00 85.75 169 TYR A C 1
ATOM 1343 O O . TYR A 1 169 ? 0.396 18.335 -8.110 1.00 85.75 169 TYR A O 1
ATOM 1351 N N . LYS A 1 170 ? 1.275 20.404 -8.217 1.00 86.62 170 LYS A N 1
ATOM 1352 C CA . LYS A 1 170 ? 1.358 20.588 -6.761 1.00 86.62 170 LYS A CA 1
ATOM 1353 C C . LYS A 1 170 ? -0.015 20.477 -6.093 1.00 86.62 170 LYS A C 1
ATOM 1355 O O . LYS A 1 170 ? -0.136 19.792 -5.084 1.00 86.62 170 LYS A O 1
ATOM 1360 N N . LEU A 1 171 ? -1.049 21.090 -6.672 1.00 86.75 171 LEU A N 1
ATOM 1361 C CA . LEU A 1 171 ? -2.403 21.013 -6.128 1.00 86.75 171 LEU A CA 1
ATOM 1362 C C . LEU A 1 171 ? -2.921 19.568 -6.095 1.00 86.75 171 LEU A C 1
ATOM 1364 O O . LEU A 1 171 ? -3.474 19.143 -5.084 1.00 86.75 171 LEU A O 1
ATOM 1368 N N . ILE A 1 172 ? -2.722 18.797 -7.170 1.00 88.75 172 ILE A N 1
ATOM 1369 C CA . ILE A 1 172 ? -3.105 17.377 -7.194 1.00 88.75 172 ILE A CA 1
ATOM 1370 C C . ILE A 1 172 ? -2.372 16.606 -6.092 1.00 88.75 172 ILE A C 1
ATOM 1372 O O . ILE A 1 172 ? -2.995 15.825 -5.374 1.00 88.75 172 ILE A O 1
ATOM 1376 N N . ASN A 1 173 ? -1.070 16.847 -5.928 1.00 86.12 173 ASN A N 1
ATOM 1377 C CA . ASN A 1 173 ? -0.288 16.227 -4.864 1.00 86.12 173 ASN A CA 1
ATOM 1378 C C . ASN A 1 173 ? -0.858 16.548 -3.469 1.00 86.12 173 ASN A C 1
ATOM 1380 O O . ASN A 1 173 ? -1.050 15.638 -2.661 1.00 86.12 173 ASN A O 1
ATOM 1384 N N . ASP A 1 174 ? -1.198 17.810 -3.204 1.00 86.25 174 ASP A N 1
ATOM 1385 C CA . ASP A 1 174 ? -1.752 18.247 -1.917 1.00 86.25 174 ASP A CA 1
ATOM 1386 C C . ASP A 1 174 ? -3.147 17.646 -1.647 1.00 86.25 174 ASP A C 1
ATOM 1388 O O . ASP A 1 174 ? -3.466 17.282 -0.507 1.00 86.25 174 ASP A O 1
ATOM 1392 N N . ILE A 1 175 ? -3.966 17.471 -2.693 1.00 87.75 175 ILE A N 1
ATOM 1393 C CA . ILE A 1 175 ? -5.262 16.774 -2.624 1.00 87.75 175 ILE A CA 1
ATOM 1394 C C . ILE A 1 175 ? -5.060 15.299 -2.265 1.00 87.75 175 ILE A C 1
ATOM 1396 O O . ILE A 1 175 ? -5.698 14.800 -1.335 1.00 87.75 175 ILE A O 1
ATOM 1400 N N . CYS A 1 176 ? -4.155 14.604 -2.959 1.00 88.00 176 CYS A N 1
ATOM 1401 C CA . CYS A 1 176 ? -3.827 13.206 -2.676 1.00 88.00 176 CYS A CA 1
ATOM 1402 C C . CYS A 1 176 ? -3.313 13.029 -1.242 1.00 88.00 176 CYS A C 1
ATOM 1404 O O . CYS A 1 176 ? -3.758 12.126 -0.530 1.00 88.00 176 CYS A O 1
ATOM 1406 N N . TRP A 1 177 ? -2.425 13.920 -0.793 1.00 83.44 177 TRP A N 1
ATOM 1407 C CA . TRP A 1 177 ? -1.874 13.892 0.559 1.00 83.44 177 TRP A CA 1
ATOM 1408 C C . TRP A 1 177 ? -2.962 14.073 1.619 1.00 83.44 177 TRP A C 1
ATOM 1410 O O . TRP A 1 177 ? -3.066 13.292 2.566 1.00 83.44 177 TRP A O 1
ATOM 1420 N N . SER A 1 178 ? -3.827 15.066 1.427 1.00 83.50 178 SER A N 1
ATOM 1421 C CA . SER A 1 178 ? -4.936 15.351 2.334 1.00 83.50 178 SER A CA 1
ATOM 1422 C C . SER A 1 178 ? -5.943 14.194 2.380 1.00 83.50 178 SER A C 1
ATOM 1424 O O . SER A 1 178 ? -6.369 13.790 3.465 1.00 83.50 178 SER A O 1
ATOM 1426 N N . GLY A 1 179 ? -6.259 13.586 1.231 1.00 83.06 179 GLY A N 1
ATOM 1427 C CA . GLY A 1 179 ? -7.071 12.369 1.155 1.00 83.06 179 GLY A CA 1
ATOM 1428 C C . GLY A 1 179 ? -6.461 11.203 1.941 1.00 83.06 179 GLY A C 1
ATOM 1429 O O . GLY A 1 179 ? -7.164 10.541 2.705 1.00 83.06 179 GLY A O 1
ATOM 1430 N N . ALA A 1 180 ? -5.147 10.993 1.827 1.00 83.00 180 ALA A N 1
ATOM 1431 C CA . ALA A 1 180 ? -4.433 9.949 2.561 1.00 83.00 180 ALA A CA 1
ATOM 1432 C C . ALA A 1 180 ? -4.449 10.175 4.084 1.00 83.00 180 ALA A C 1
ATOM 1434 O O . ALA A 1 180 ? -4.656 9.229 4.847 1.00 83.00 180 ALA A O 1
ATOM 1435 N N . VAL A 1 181 ? -4.290 11.422 4.542 1.00 82.06 181 VAL A N 1
ATOM 1436 C CA . VAL A 1 181 ? -4.367 11.770 5.973 1.00 82.06 181 VAL A CA 1
ATOM 1437 C C . VAL A 1 181 ? -5.752 11.458 6.543 1.00 82.06 181 VAL A C 1
ATOM 1439 O O . VAL A 1 181 ? -5.853 10.867 7.621 1.00 82.06 181 VAL A O 1
ATOM 1442 N N . ILE A 1 182 ? -6.820 11.820 5.824 1.00 84.94 182 ILE A N 1
ATOM 1443 C CA . ILE A 1 182 ? -8.197 11.518 6.239 1.00 84.94 182 ILE A CA 1
ATOM 1444 C C . ILE A 1 182 ? -8.425 10.006 6.258 1.00 84.94 182 ILE A C 1
ATOM 1446 O O . ILE A 1 182 ? -8.949 9.479 7.240 1.00 84.94 182 ILE A O 1
ATOM 1450 N N . TRP A 1 183 ? -7.993 9.299 5.211 1.00 85.94 183 TRP A N 1
ATOM 1451 C CA . TRP A 1 183 ? -8.114 7.845 5.127 1.00 85.94 183 TRP A CA 1
ATOM 1452 C C . TRP A 1 183 ? -7.455 7.140 6.316 1.00 85.94 183 TRP A C 1
ATOM 1454 O O . TRP A 1 183 ? -8.090 6.293 6.946 1.00 85.94 183 TRP A O 1
ATOM 1464 N N . ARG A 1 184 ? -6.226 7.540 6.676 1.00 83.88 184 ARG A N 1
ATOM 1465 C CA . ARG A 1 184 ? -5.518 6.996 7.842 1.00 83.88 184 ARG A CA 1
ATOM 1466 C C . ARG A 1 184 ? -6.342 7.156 9.117 1.00 83.88 184 ARG A C 1
ATOM 1468 O O . ARG A 1 184 ? -6.599 6.173 9.799 1.00 83.88 184 ARG A O 1
ATOM 1475 N N . LYS A 1 185 ? -6.847 8.365 9.384 1.00 85.69 185 LYS A N 1
ATOM 1476 C CA . LYS A 1 185 ? -7.676 8.630 10.573 1.00 85.69 185 LYS A CA 1
ATOM 1477 C C . LYS A 1 185 ? -8.962 7.801 10.602 1.00 85.69 185 LYS A C 1
ATOM 1479 O O . LYS A 1 185 ? -9.375 7.348 11.664 1.00 85.69 185 LYS A O 1
ATOM 1484 N N . VAL A 1 186 ? -9.610 7.600 9.454 1.00 86.75 186 VAL A N 1
ATOM 1485 C CA . VAL A 1 186 ? -10.813 6.756 9.367 1.00 86.75 186 VAL A CA 1
ATOM 1486 C C . VAL A 1 186 ? -10.487 5.301 9.699 1.00 86.75 186 VAL A C 1
ATOM 1488 O O . VAL A 1 186 ? -11.283 4.642 10.368 1.00 86.75 186 VAL A O 1
ATOM 1491 N N . LEU A 1 187 ? -9.341 4.794 9.244 1.00 85.88 187 LEU A N 1
ATOM 1492 C CA . LEU A 1 187 ? -8.898 3.439 9.554 1.00 85.88 187 LEU A CA 1
ATOM 1493 C C . LEU A 1 187 ? -8.591 3.278 11.048 1.00 85.88 187 LEU A C 1
ATOM 1495 O O . LEU A 1 187 ? -9.111 2.349 11.664 1.00 85.88 187 LEU A O 1
ATOM 1499 N N . ASP A 1 188 ? -7.844 4.220 11.626 1.00 82.62 188 ASP A N 1
ATOM 1500 C CA . ASP A 1 188 ? -7.512 4.237 13.055 1.00 82.62 188 ASP A CA 1
ATOM 1501 C C . ASP A 1 188 ? -8.795 4.222 13.907 1.00 82.62 188 ASP A C 1
ATOM 1503 O O . ASP A 1 188 ? -8.963 3.386 14.793 1.00 82.62 188 ASP A O 1
ATOM 1507 N N . ASN A 1 189 ? -9.771 5.072 13.571 1.00 86.44 189 ASN A N 1
ATOM 1508 C CA . ASN A 1 189 ? -11.056 5.123 14.273 1.00 86.44 189 ASN A CA 1
ATOM 1509 C C . ASN A 1 189 ? -11.846 3.811 14.174 1.00 86.44 189 ASN A C 1
ATOM 1511 O O . ASN A 1 189 ? -12.520 3.428 15.129 1.00 86.44 189 ASN A O 1
ATOM 1515 N N . LYS A 1 190 ? -11.788 3.111 13.034 1.00 88.94 190 LYS A N 1
ATOM 1516 C CA . LYS A 1 190 ? -12.446 1.803 12.882 1.00 88.94 190 LYS A CA 1
ATOM 1517 C C . LYS A 1 190 ? -11.804 0.743 13.771 1.00 88.94 190 LYS A C 1
ATOM 1519 O O . LYS A 1 190 ? -12.536 -0.068 14.329 1.00 88.94 190 LYS A O 1
ATOM 1524 N N . MET A 1 191 ? -10.478 0.754 13.905 1.00 86.94 191 MET A N 1
ATOM 1525 C CA . MET A 1 191 ? -9.763 -0.159 14.802 1.00 86.94 191 MET A CA 1
ATOM 1526 C C . MET A 1 191 ? -10.147 0.105 16.259 1.00 86.94 191 MET A C 1
ATOM 1528 O O . MET A 1 191 ? -10.596 -0.809 16.943 1.00 86.94 191 MET A O 1
ATOM 1532 N N . VAL A 1 192 ? -10.109 1.368 16.692 1.00 89.56 192 VAL A N 1
ATOM 1533 C CA . VAL A 1 192 ? -10.522 1.755 18.052 1.00 89.56 192 VAL A CA 1
ATOM 1534 C C . VAL A 1 192 ? -11.983 1.379 18.319 1.00 89.56 192 VAL A C 1
ATOM 1536 O O . VAL A 1 192 ? -12.302 0.843 19.375 1.00 89.56 192 VAL A O 1
ATOM 1539 N N . ALA A 1 193 ? -12.887 1.585 17.357 1.00 88.06 193 ALA A N 1
ATOM 1540 C CA . ALA A 1 193 ? -14.288 1.187 17.508 1.00 88.06 193 ALA A CA 1
ATOM 1541 C C . ALA A 1 193 ? -14.461 -0.336 17.671 1.00 88.06 193 ALA A C 1
ATOM 1543 O O . ALA A 1 193 ? -15.336 -0.782 18.413 1.00 88.06 193 ALA A O 1
ATOM 1544 N N . GLN A 1 194 ? -13.637 -1.142 16.995 1.00 89.19 194 GLN A N 1
ATOM 1545 C CA . GLN A 1 194 ? -13.634 -2.597 17.171 1.00 89.19 194 GLN A CA 1
ATOM 1546 C C . GLN A 1 194 ? -13.103 -3.005 18.549 1.00 89.19 194 GLN A C 1
ATOM 1548 O O . GLN A 1 194 ? -13.681 -3.895 19.171 1.00 89.19 194 GLN A O 1
ATOM 1553 N N . GLU A 1 195 ? -12.057 -2.342 19.045 1.00 88.19 195 GLU A N 1
ATOM 1554 C CA . GLU A 1 195 ? -11.522 -2.572 20.392 1.00 88.19 195 GLU A CA 1
ATOM 1555 C C . GLU A 1 195 ? -12.549 -2.227 21.473 1.00 88.19 195 GLU A C 1
ATOM 1557 O O . GLU A 1 195 ? -12.813 -3.050 22.346 1.00 88.19 195 GLU A O 1
ATOM 1562 N N . VAL A 1 196 ? -13.200 -1.063 21.374 1.00 88.38 196 VAL A N 1
ATOM 1563 C CA . VAL A 1 196 ? -14.271 -0.655 22.300 1.00 88.38 196 VAL A CA 1
ATOM 1564 C C . VAL A 1 196 ? -15.390 -1.693 22.320 1.00 88.38 196 VAL A C 1
ATOM 1566 O O . VAL A 1 196 ? -15.769 -2.165 23.390 1.00 88.38 196 VAL A O 1
ATOM 1569 N N . ARG A 1 197 ? -15.853 -2.137 21.146 1.00 89.44 197 ARG A N 1
ATOM 1570 C CA . ARG A 1 197 ? -16.878 -3.184 21.048 1.00 89.44 197 ARG A CA 1
ATOM 1571 C C . ARG A 1 197 ? -16.424 -4.510 21.667 1.00 89.44 197 ARG A C 1
ATOM 1573 O O . ARG A 1 197 ? -17.230 -5.229 22.251 1.00 89.44 197 ARG A O 1
ATOM 1580 N N . SER A 1 198 ? -15.145 -4.858 21.533 1.00 88.75 198 SER A N 1
ATOM 1581 C CA . SER A 1 198 ? -14.581 -6.046 22.178 1.00 88.75 198 SER A CA 1
ATOM 1582 C C . SER A 1 198 ? -14.579 -5.912 23.702 1.00 88.75 198 SER A C 1
ATOM 1584 O O . SER A 1 198 ? -14.898 -6.880 24.390 1.00 88.75 198 SER A O 1
ATOM 1586 N N . TYR A 1 199 ? -14.242 -4.737 24.237 1.00 88.19 199 TYR A N 1
ATOM 1587 C CA . TYR A 1 199 ? -14.273 -4.491 25.679 1.00 88.19 199 TYR A CA 1
ATOM 1588 C C . TYR A 1 199 ? -15.695 -4.525 26.246 1.00 88.19 199 TYR A C 1
ATOM 1590 O O . TYR A 1 199 ? -15.900 -5.109 27.305 1.00 88.19 199 TYR A O 1
ATOM 1598 N N . GLU A 1 200 ? -16.684 -3.983 25.532 1.00 90.00 200 GLU A N 1
ATOM 1599 C CA . GLU A 1 200 ? -18.099 -4.086 25.920 1.00 90.00 200 GLU A CA 1
ATOM 1600 C C . GLU A 1 200 ? -18.541 -5.551 26.041 1.00 90.00 200 GLU A C 1
ATOM 1602 O O . GLU A 1 200 ? -19.033 -5.964 27.087 1.00 90.00 200 GLU A O 1
ATOM 1607 N N . LEU A 1 201 ? -18.255 -6.377 25.027 1.00 87.00 201 LEU A N 1
ATOM 1608 C CA . LEU A 1 201 ? -18.574 -7.810 25.059 1.00 87.00 201 LEU A CA 1
ATOM 1609 C C . LEU A 1 201 ? -17.868 -8.555 26.202 1.00 87.00 201 LEU A C 1
ATOM 1611 O O . LEU A 1 201 ? -18.432 -9.485 26.781 1.00 87.00 201 LEU A O 1
ATOM 1615 N N . GLN A 1 202 ? -16.629 -8.174 26.527 1.00 87.75 202 GLN A N 1
ATOM 1616 C CA . GLN A 1 202 ? -15.904 -8.753 27.658 1.00 87.75 202 GLN A CA 1
ATOM 1617 C C . GLN A 1 202 ? -16.537 -8.370 28.996 1.00 87.75 202 GLN A C 1
ATOM 1619 O O . GLN A 1 202 ? -16.658 -9.233 29.867 1.00 87.75 202 GLN A O 1
ATOM 1624 N N . ASN A 1 203 ? -16.961 -7.117 29.154 1.00 90.88 203 ASN A N 1
ATOM 1625 C CA . ASN A 1 203 ? -17.638 -6.654 30.363 1.00 90.88 203 ASN A CA 1
ATOM 1626 C C . ASN A 1 203 ? -18.975 -7.380 30.558 1.00 90.88 203 ASN A C 1
ATOM 1628 O O . ASN A 1 203 ? -19.217 -7.920 31.639 1.00 90.88 203 ASN A O 1
ATOM 1632 N N . ASP A 1 204 ? -19.783 -7.496 29.500 1.00 89.31 204 ASP A N 1
ATOM 1633 C CA . ASP A 1 204 ? -21.050 -8.236 29.532 1.00 89.31 204 ASP A CA 1
ATOM 1634 C C . ASP A 1 204 ? -20.827 -9.701 29.946 1.00 89.31 204 ASP A C 1
ATOM 1636 O O . ASP A 1 204 ? -21.529 -10.248 30.801 1.00 89.31 204 ASP A O 1
ATOM 1640 N N . TYR A 1 205 ? -19.797 -10.344 29.386 1.00 86.31 205 TYR A N 1
ATOM 1641 C CA . TYR A 1 205 ? -19.434 -11.715 29.741 1.00 86.31 205 TYR A CA 1
ATOM 1642 C C . TYR A 1 205 ? -19.014 -11.852 31.214 1.00 86.31 205 TYR A C 1
ATOM 1644 O O . TYR A 1 205 ? -19.421 -12.802 31.891 1.00 86.31 205 TYR A O 1
ATOM 1652 N N . GLN A 1 206 ? -18.221 -10.909 31.732 1.00 83.69 206 GLN A N 1
ATOM 1653 C CA . GLN A 1 206 ? -17.808 -10.899 33.138 1.00 83.69 206 GLN A CA 1
ATOM 1654 C C . GLN A 1 206 ? -19.002 -10.725 34.081 1.00 83.69 206 GLN A C 1
ATOM 1656 O O . GLN A 1 206 ? -19.078 -11.413 35.101 1.00 83.69 206 GLN A O 1
ATOM 1661 N N . GLU A 1 207 ? -19.965 -9.872 33.732 1.00 88.56 207 GLU A N 1
ATOM 1662 C CA . GLU A 1 207 ? -21.180 -9.686 34.523 1.00 88.56 207 GLU A CA 1
ATOM 1663 C C . GLU A 1 207 ? -22.058 -10.947 34.521 1.00 88.56 207 GLU A C 1
ATOM 1665 O O . GLU A 1 207 ? -22.547 -11.379 35.571 1.00 88.56 207 GLU A O 1
ATOM 1670 N N . MET A 1 208 ? -22.208 -11.604 33.367 1.00 83.81 208 MET A N 1
ATOM 1671 C CA . MET A 1 208 ? -22.902 -12.891 33.277 1.00 83.81 208 MET A CA 1
ATOM 1672 C C . MET A 1 208 ? -22.238 -13.959 34.153 1.00 83.81 208 MET A C 1
ATOM 1674 O O . MET A 1 208 ? -22.936 -14.683 34.870 1.00 83.81 208 MET A O 1
ATOM 1678 N N . LEU A 1 209 ? -20.904 -14.043 34.133 1.00 83.88 209 LEU A N 1
ATOM 1679 C CA . LEU A 1 209 ? -20.145 -14.980 34.959 1.00 83.88 209 LEU A CA 1
ATOM 1680 C C . LEU A 1 209 ? -20.327 -14.683 36.452 1.00 83.88 209 LEU A C 1
ATOM 1682 O O . LEU A 1 209 ? -20.603 -15.600 37.226 1.00 83.88 209 LEU A O 1
ATOM 1686 N N . LEU A 1 210 ? -20.245 -13.410 36.849 1.00 87.38 210 LEU A N 1
ATOM 1687 C CA . LEU A 1 210 ? -20.489 -12.964 38.220 1.00 87.38 210 LEU A CA 1
ATOM 1688 C C . LEU A 1 210 ? -21.898 -13.362 38.686 1.00 87.38 210 LEU A C 1
ATOM 1690 O O . LEU A 1 210 ? -22.070 -13.918 39.770 1.00 87.38 210 LEU A O 1
ATOM 1694 N N . ASN A 1 211 ? -22.915 -13.120 37.858 1.00 86.88 211 ASN A N 1
ATOM 1695 C CA . ASN A 1 211 ? -24.301 -13.459 38.172 1.00 86.88 211 ASN A CA 1
ATOM 1696 C C . ASN A 1 211 ? -24.527 -14.977 38.255 1.00 86.88 211 ASN A C 1
ATOM 1698 O O . ASN A 1 211 ? -25.274 -15.441 39.119 1.00 86.88 211 ASN A O 1
ATOM 1702 N N . ALA A 1 212 ? -23.866 -15.766 37.405 1.00 84.81 212 ALA A N 1
ATOM 1703 C CA . ALA A 1 212 ? -23.893 -17.225 37.490 1.00 84.81 212 ALA A CA 1
ATOM 1704 C C . ALA A 1 212 ? -23.225 -17.734 38.778 1.00 84.81 212 ALA A C 1
ATOM 1706 O O . ALA A 1 212 ? -23.780 -18.604 39.451 1.00 84.81 212 ALA A O 1
ATOM 1707 N N . GLN A 1 213 ? -22.081 -17.157 39.162 1.00 84.75 213 GLN A N 1
ATOM 1708 C CA . GLN A 1 213 ? -21.389 -17.490 40.409 1.00 84.75 213 GLN A CA 1
ATOM 1709 C C . GLN A 1 213 ? -22.225 -17.133 41.642 1.00 84.75 213 GLN A C 1
ATOM 1711 O O . GLN A 1 213 ? -22.358 -17.968 42.533 1.00 84.75 213 GLN A O 1
ATOM 1716 N N . LYS A 1 214 ? -22.862 -15.952 41.672 1.00 88.31 214 LYS A N 1
ATOM 1717 C CA . LYS A 1 214 ? -23.792 -15.564 42.749 1.00 88.31 214 LYS A CA 1
ATOM 1718 C C . LYS A 1 214 ? -24.919 -16.586 42.912 1.00 88.31 214 LYS A C 1
ATOM 1720 O O . LYS A 1 214 ? -25.117 -17.109 44.003 1.00 88.31 214 LYS A O 1
ATOM 1725 N N . LYS A 1 215 ? -25.581 -16.963 41.811 1.00 88.56 215 LYS A N 1
ATOM 1726 C CA . LYS A 1 215 ? -26.637 -17.993 41.825 1.00 88.56 215 LYS A CA 1
ATOM 1727 C C . LYS A 1 215 ? -26.134 -19.354 42.310 1.00 88.56 215 LYS A C 1
ATOM 1729 O O . LYS A 1 215 ? -26.874 -20.077 42.975 1.00 88.56 215 LYS A O 1
ATOM 1734 N N . LEU A 1 216 ? -24.899 -19.723 41.967 1.00 86.44 216 LEU A N 1
ATOM 1735 C CA . LEU A 1 216 ? -24.286 -20.970 42.421 1.00 86.44 216 LEU A CA 1
ATOM 1736 C C . LEU A 1 216 ? -24.046 -20.946 43.934 1.00 86.44 216 LEU A C 1
ATOM 1738 O O . LEU A 1 216 ? -24.415 -21.907 44.608 1.00 86.44 216 LEU A O 1
ATOM 1742 N N . ILE A 1 217 ? -23.497 -19.849 44.464 1.00 87.75 217 ILE A N 1
ATOM 1743 C CA . ILE A 1 217 ? -23.299 -19.654 45.906 1.00 87.75 217 ILE A CA 1
ATOM 1744 C C . ILE A 1 217 ? -24.645 -19.717 46.633 1.00 87.75 217 ILE A C 1
ATOM 1746 O O . ILE A 1 217 ? -24.783 -20.491 47.576 1.00 87.75 217 ILE A O 1
ATOM 1750 N N . ASP A 1 218 ? -25.667 -19.006 46.151 1.00 87.75 218 ASP A N 1
ATOM 1751 C CA . ASP A 1 218 ? -27.007 -19.035 46.749 1.00 87.75 218 ASP A CA 1
ATOM 1752 C C . ASP A 1 218 ? -27.594 -20.451 46.759 1.00 87.75 218 ASP A C 1
ATOM 1754 O O . ASP A 1 218 ? -28.171 -20.899 47.755 1.00 87.75 218 ASP A O 1
ATOM 1758 N N . LYS A 1 219 ? -27.440 -21.200 45.660 1.00 88.44 219 LYS A N 1
ATOM 1759 C CA . LYS A 1 219 ? -27.885 -22.596 45.582 1.00 88.44 219 LYS A CA 1
ATOM 1760 C C . LYS A 1 219 ? -27.127 -23.472 46.579 1.00 88.44 219 LYS A C 1
ATOM 1762 O O . LYS A 1 219 ? -27.753 -24.308 47.232 1.00 88.44 219 LYS A O 1
ATOM 1767 N N . LEU A 1 220 ? -25.817 -23.279 46.718 1.00 88.31 220 LEU A N 1
ATOM 1768 C CA . LEU A 1 220 ? -24.984 -24.019 47.663 1.00 88.31 220 LEU A CA 1
ATOM 1769 C C . LEU A 1 220 ? -25.413 -23.740 49.105 1.00 88.31 220 LEU A C 1
ATOM 1771 O O . LEU A 1 220 ? -25.704 -24.681 49.834 1.00 88.31 220 LEU A O 1
ATOM 1775 N N . VAL A 1 221 ? -25.567 -22.471 49.487 1.00 88.62 221 VAL A N 1
ATOM 1776 C CA . VAL A 1 221 ? -26.030 -22.061 50.824 1.00 88.62 221 VAL A CA 1
ATOM 1777 C C . VAL A 1 221 ? -27.399 -22.663 51.139 1.00 88.62 221 VAL A C 1
ATOM 1779 O O . VAL A 1 221 ? -27.606 -23.227 52.212 1.00 88.62 221 VAL A O 1
ATOM 1782 N N . ASN A 1 222 ? -28.334 -22.605 50.188 1.00 87.25 222 ASN A N 1
ATOM 1783 C CA . ASN A 1 222 ? -29.664 -23.187 50.357 1.00 87.25 222 ASN A CA 1
ATOM 1784 C C . ASN A 1 222 ? -29.643 -24.717 50.457 1.00 87.25 222 ASN A C 1
ATOM 1786 O O . ASN A 1 222 ? -30.514 -25.302 51.111 1.00 87.25 222 ASN A O 1
ATOM 1790 N N . THR A 1 223 ? -28.686 -25.364 49.792 1.00 86.75 223 THR A N 1
ATOM 1791 C CA . THR A 1 223 ? -28.473 -26.813 49.872 1.00 86.75 223 THR A CA 1
ATOM 1792 C C . THR A 1 223 ? -27.882 -27.173 51.233 1.00 86.75 223 THR A C 1
ATOM 1794 O O . THR A 1 223 ? -28.426 -28.048 51.903 1.00 86.75 223 THR A O 1
ATOM 1797 N N . GLU A 1 224 ? -26.869 -26.436 51.699 1.00 85.00 224 GLU A N 1
ATOM 1798 C CA . GLU A 1 224 ? -26.263 -26.582 53.029 1.00 85.00 224 GLU A CA 1
ATOM 1799 C C . GLU A 1 224 ? -27.283 -26.410 54.155 1.00 85.00 224 GLU A C 1
ATOM 1801 O O . GLU A 1 224 ? -27.408 -27.279 55.019 1.00 85.00 224 GLU A O 1
ATOM 1806 N N . ALA A 1 225 ? -28.100 -25.355 54.094 1.00 86.31 225 ALA A N 1
ATOM 1807 C CA . ALA A 1 225 ? -29.185 -25.136 55.046 1.00 86.31 225 ALA A CA 1
ATOM 1808 C C . ALA A 1 225 ? -30.145 -26.340 55.098 1.00 86.31 225 ALA A C 1
ATOM 1810 O O . ALA A 1 225 ? -30.465 -26.841 56.176 1.00 86.31 225 ALA A O 1
ATOM 1811 N N . SER A 1 226 ? -30.557 -26.869 53.940 1.00 84.44 226 SER A N 1
ATOM 1812 C CA . SER A 1 226 ? -31.390 -28.078 53.879 1.00 84.44 226 SER A CA 1
ATOM 1813 C C . SER A 1 226 ? -30.706 -29.318 54.449 1.00 84.44 226 SER A C 1
A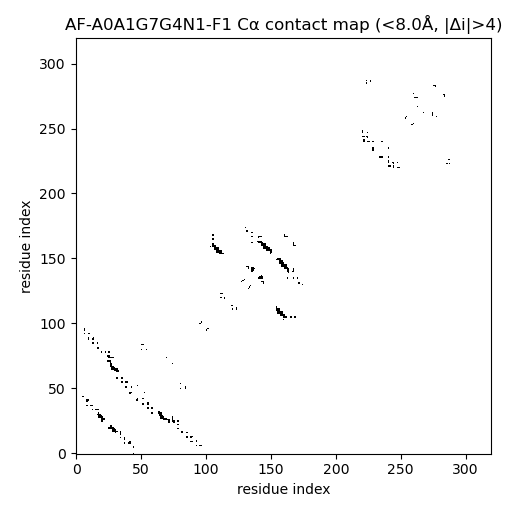TOM 1815 O O . SER A 1 226 ? -31.355 -30.119 55.130 1.00 84.44 226 SER A O 1
ATOM 1817 N N . GLY A 1 227 ? -29.412 -29.498 54.189 1.00 84.81 227 GLY A N 1
ATOM 1818 C CA . GLY A 1 227 ? -28.662 -30.632 54.716 1.00 84.81 227 GLY A CA 1
ATOM 1819 C C . GLY A 1 227 ? -28.515 -30.587 56.231 1.00 84.81 227 GLY A C 1
ATOM 1820 O O . GLY A 1 227 ? -28.660 -31.627 56.870 1.00 84.81 227 GLY A O 1
ATOM 1821 N N . ILE A 1 228 ? -28.307 -29.403 56.815 1.00 84.69 228 ILE A N 1
ATOM 1822 C CA . ILE A 1 228 ? -28.265 -29.213 58.272 1.00 84.69 228 ILE A CA 1
ATOM 1823 C C . ILE A 1 228 ? -29.612 -29.592 58.901 1.00 84.69 228 ILE A C 1
ATOM 1825 O O . ILE A 1 228 ? -29.642 -30.388 59.840 1.00 84.69 228 ILE A O 1
ATOM 1829 N N . ILE A 1 229 ? -30.728 -29.091 58.354 1.00 84.88 229 ILE A N 1
ATOM 1830 C CA . ILE A 1 229 ? -32.087 -29.411 58.833 1.00 84.88 229 ILE A CA 1
ATOM 1831 C C . ILE A 1 229 ? -32.327 -30.927 58.800 1.00 84.88 229 ILE A C 1
ATOM 1833 O O . ILE A 1 229 ? -32.783 -31.512 59.784 1.00 84.88 229 ILE A O 1
ATOM 1837 N N . THR A 1 230 ? -31.971 -31.569 57.682 1.00 84.19 230 THR A N 1
ATOM 1838 C CA . THR A 1 230 ? -32.174 -33.010 57.470 1.00 84.19 230 THR A CA 1
ATOM 1839 C C . THR A 1 230 ? -31.311 -33.850 58.413 1.00 84.19 230 THR A C 1
ATOM 1841 O O . THR A 1 230 ? -31.812 -34.780 59.045 1.00 84.19 230 THR A O 1
ATOM 1844 N N . ARG A 1 231 ? -30.021 -33.516 58.550 1.00 81.81 231 ARG A N 1
ATOM 1845 C CA . ARG A 1 231 ? -29.062 -34.247 59.397 1.00 81.81 231 ARG A CA 1
ATOM 1846 C C . ARG A 1 231 ? -29.442 -34.179 60.871 1.00 81.81 231 ARG A C 1
ATOM 1848 O O . ARG A 1 231 ? -29.387 -35.192 61.562 1.00 81.81 231 ARG A O 1
ATOM 1855 N N . ASN A 1 232 ? -29.895 -33.012 61.316 1.00 82.44 232 ASN A N 1
ATOM 1856 C CA . ASN A 1 232 ? -30.280 -32.777 62.703 1.00 82.44 232 ASN A CA 1
ATOM 1857 C C . ASN A 1 232 ? -31.748 -33.151 62.984 1.00 82.44 232 ASN A C 1
ATOM 1859 O O . ASN A 1 232 ? -32.220 -32.954 64.101 1.00 82.44 232 ASN A O 1
ATOM 1863 N N . ARG A 1 233 ? -32.468 -33.703 61.990 1.00 81.06 233 ARG A N 1
ATOM 1864 C CA . ARG A 1 233 ? -33.878 -34.135 62.076 1.00 81.06 233 ARG A CA 1
ATOM 1865 C C . ARG A 1 233 ? -34.817 -33.040 62.605 1.00 81.06 233 ARG A C 1
ATOM 1867 O O . ARG A 1 233 ? -35.761 -33.323 63.343 1.00 81.06 233 ARG A O 1
ATOM 1874 N N . ILE A 1 234 ? -34.564 -31.790 62.221 1.00 84.00 234 ILE A N 1
ATOM 1875 C CA . ILE A 1 234 ? -35.345 -30.627 62.656 1.00 84.00 234 ILE A CA 1
ATOM 1876 C C . ILE A 1 234 ? -36.622 -30.549 61.809 1.00 84.00 234 ILE A C 1
ATOM 1878 O O . ILE A 1 234 ? -36.556 -30.536 60.581 1.00 84.00 234 ILE A O 1
ATOM 1882 N N . LYS A 1 235 ? -37.797 -30.468 62.448 1.00 78.00 235 LYS A N 1
ATOM 1883 C CA . LYS A 1 235 ? -39.041 -30.096 61.755 1.00 78.00 235 LYS A CA 1
ATOM 1884 C C . LYS A 1 235 ? -39.040 -28.583 61.550 1.00 78.00 235 LYS A C 1
ATOM 1886 O O . LYS A 1 235 ? -39.343 -27.844 62.479 1.00 78.00 235 LYS A O 1
ATOM 1891 N N . ALA A 1 236 ? -38.649 -28.151 60.359 1.00 75.81 236 ALA A N 1
ATOM 1892 C CA . ALA A 1 236 ? -38.510 -26.746 60.000 1.00 75.81 236 ALA A CA 1
ATOM 1893 C C . ALA A 1 236 ? -39.559 -26.325 58.966 1.00 75.81 236 ALA A C 1
ATOM 1895 O O . ALA A 1 236 ? -39.893 -27.094 58.061 1.00 75.81 236 ALA A O 1
ATOM 1896 N N . ASP A 1 237 ? -40.035 -25.091 59.085 1.00 82.69 237 ASP A N 1
ATOM 1897 C CA . ASP A 1 237 ? -40.814 -24.408 58.059 1.00 82.69 237 ASP A CA 1
ATOM 1898 C C . ASP A 1 237 ? -39.882 -23.732 57.019 1.00 82.69 237 ASP A C 1
ATOM 1900 O O . ASP A 1 237 ? -38.657 -23.656 57.201 1.00 82.69 237 ASP A O 1
ATOM 1904 N N . PRO A 1 238 ? -40.420 -23.265 55.874 1.00 82.25 238 PRO A N 1
ATOM 1905 C CA . PRO A 1 238 ? -39.621 -22.572 54.861 1.00 82.25 238 PRO A CA 1
ATOM 1906 C C . PRO A 1 238 ? -38.929 -21.301 55.380 1.00 82.25 238 PRO A C 1
ATOM 1908 O O . PRO A 1 238 ? -37.870 -20.923 54.872 1.00 82.25 238 PRO A O 1
ATOM 1911 N N . GLU A 1 239 ? -39.500 -20.653 56.396 1.00 85.00 239 GLU A N 1
ATOM 1912 C CA . GLU A 1 239 ? -38.960 -19.436 57.001 1.00 85.00 239 GLU A CA 1
ATOM 1913 C C . GLU A 1 239 ? -37.695 -19.726 57.820 1.00 85.00 239 GLU A C 1
ATOM 1915 O O . GLU A 1 239 ? -36.671 -19.062 57.634 1.00 85.00 239 GLU A O 1
ATOM 1920 N N . TYR A 1 240 ? -37.703 -20.790 58.622 1.00 85.81 240 TYR A N 1
ATOM 1921 C CA . TYR A 1 240 ? -36.544 -21.269 59.368 1.00 85.81 240 TYR A CA 1
ATOM 1922 C C . TYR A 1 240 ? -35.388 -21.664 58.442 1.00 85.81 240 TYR A C 1
ATOM 1924 O O . TYR A 1 240 ? -34.228 -21.363 58.724 1.00 85.81 240 TYR A O 1
ATOM 1932 N N . ARG A 1 241 ? -35.680 -22.263 57.276 1.00 83.25 241 ARG A N 1
ATOM 1933 C CA . ARG A 1 241 ? -34.655 -22.548 56.253 1.00 83.25 241 ARG A CA 1
ATOM 1934 C C . ARG A 1 241 ? -33.991 -21.270 55.732 1.00 83.25 241 ARG A C 1
ATOM 1936 O O . ARG A 1 241 ? -32.772 -21.246 55.567 1.00 83.25 241 ARG A O 1
ATOM 1943 N N . SER A 1 242 ? -34.773 -20.220 55.486 1.00 84.19 242 SER A N 1
ATOM 1944 C CA . SER A 1 242 ? -34.262 -18.919 55.034 1.00 84.19 242 SER A CA 1
ATOM 1945 C C . SER A 1 242 ? -33.411 -18.237 56.110 1.00 84.19 242 SER A C 1
ATOM 1947 O O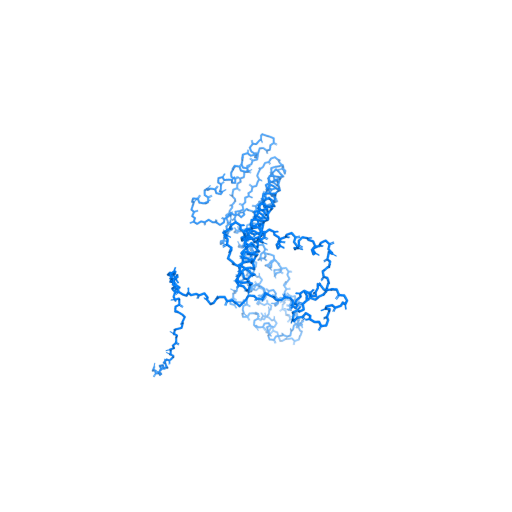 . SER A 1 242 ? -32.342 -17.702 55.813 1.00 84.19 242 SER A O 1
ATOM 1949 N N . GLN A 1 243 ? -33.829 -18.308 57.377 1.00 87.19 243 GLN A N 1
ATOM 1950 C CA . GLN A 1 243 ? -33.033 -17.807 58.501 1.00 87.19 243 GLN A CA 1
ATOM 1951 C C . GLN A 1 243 ? -31.701 -18.555 58.627 1.00 87.19 243 GLN A C 1
ATOM 1953 O O . GLN A 1 243 ? -30.658 -17.918 58.749 1.00 87.19 243 GLN A O 1
ATOM 1958 N N . LEU A 1 244 ? -31.711 -19.884 58.498 1.00 86.88 244 LEU A N 1
ATOM 1959 C CA . LEU A 1 244 ? -30.495 -20.691 58.544 1.00 86.88 244 LEU A CA 1
ATOM 1960 C C . LEU A 1 244 ? -29.538 -20.364 57.387 1.00 86.88 244 LEU A C 1
ATOM 1962 O O . LEU A 1 244 ? -28.338 -20.223 57.609 1.00 86.88 244 LEU A O 1
ATOM 1966 N N . ALA A 1 245 ? -30.057 -20.175 56.169 1.00 85.25 245 ALA A N 1
ATOM 1967 C CA . ALA A 1 245 ? -29.268 -19.719 55.023 1.00 85.25 245 ALA A CA 1
ATOM 1968 C C . ALA A 1 245 ? -28.595 -18.357 55.288 1.00 85.25 245 ALA A C 1
ATOM 1970 O O . ALA A 1 245 ? -27.407 -18.186 55.012 1.00 85.25 245 ALA A O 1
ATOM 1971 N N . LYS A 1 246 ? -29.317 -17.406 55.901 1.00 88.00 246 LYS A N 1
ATOM 1972 C CA . LYS A 1 246 ? -28.751 -16.113 56.325 1.00 88.00 246 LYS A CA 1
ATOM 1973 C C . LYS A 1 246 ? -27.673 -16.278 57.395 1.00 88.00 246 LYS A C 1
ATOM 1975 O O . LYS A 1 246 ? -26.650 -15.606 57.323 1.00 88.00 246 LYS A O 1
ATOM 1980 N N . SER A 1 247 ? -27.861 -17.180 58.359 1.00 87.56 247 SER A N 1
ATOM 1981 C CA . SER A 1 247 ? -26.848 -17.474 59.380 1.00 87.56 247 SER A CA 1
ATOM 1982 C C . SER A 1 247 ? -25.572 -18.072 58.781 1.00 87.56 247 SER A C 1
ATOM 1984 O O . SER A 1 247 ? -24.479 -17.698 59.198 1.00 87.56 247 SER A O 1
ATOM 1986 N N . ILE A 1 248 ? -25.691 -18.950 57.778 1.00 89.62 248 ILE A N 1
ATOM 1987 C CA . ILE A 1 248 ? -24.537 -19.499 57.044 1.00 89.62 248 ILE A CA 1
ATOM 1988 C C . ILE A 1 248 ? -23.764 -18.371 56.349 1.00 89.62 248 ILE A C 1
ATOM 1990 O O . ILE A 1 248 ? -22.542 -18.306 56.470 1.00 89.62 248 ILE A O 1
ATOM 1994 N N . MET A 1 249 ? -24.465 -17.448 55.684 1.00 87.69 249 MET A N 1
ATOM 1995 C CA . MET A 1 249 ? -23.840 -16.282 55.046 1.00 87.69 249 MET A CA 1
ATOM 1996 C C . MET A 1 249 ? -23.182 -15.336 56.056 1.00 87.69 249 MET A C 1
ATOM 1998 O O . MET A 1 249 ? -22.056 -14.898 55.837 1.00 87.69 249 MET A O 1
ATOM 2002 N N . ALA A 1 250 ? -23.824 -15.076 57.196 1.00 86.56 250 ALA A N 1
ATOM 2003 C CA . ALA A 1 250 ? -23.242 -14.256 58.257 1.00 86.56 250 ALA A CA 1
ATOM 2004 C C . ALA A 1 250 ? -21.954 -14.881 58.825 1.00 86.56 250 ALA A C 1
ATOM 2006 O O . ALA A 1 250 ? -20.966 -14.184 59.042 1.00 86.56 250 ALA A O 1
ATOM 2007 N N . MET A 1 251 ? -21.929 -16.205 59.013 1.00 86.38 251 MET A N 1
ATOM 2008 C CA . MET A 1 251 ? -20.713 -16.911 59.429 1.00 86.38 251 MET A CA 1
ATOM 2009 C C . MET A 1 251 ? -19.624 -16.877 58.356 1.00 86.38 251 MET A C 1
ATOM 2011 O O . MET A 1 251 ? -18.458 -16.678 58.686 1.00 86.38 251 MET A O 1
ATOM 2015 N N . HIS A 1 252 ? -19.985 -17.009 57.078 1.00 86.81 252 HIS A N 1
ATOM 2016 C CA . HIS A 1 252 ? -19.048 -16.842 55.968 1.00 86.81 252 HIS A CA 1
ATOM 2017 C C . HIS A 1 252 ? -18.391 -15.452 55.971 1.00 86.81 252 HIS A C 1
ATOM 2019 O O . HIS A 1 252 ? -17.168 -15.352 55.862 1.00 86.81 252 HIS A O 1
ATOM 2025 N N . GLU A 1 253 ? -19.168 -14.385 56.170 1.00 86.38 253 GLU A N 1
ATOM 2026 C CA . GLU A 1 253 ? -18.631 -13.024 56.283 1.00 86.38 253 GLU A CA 1
ATOM 2027 C C . GLU A 1 253 ? -17.685 -12.860 57.479 1.00 86.38 253 GLU A C 1
ATOM 2029 O O . GLU A 1 253 ? -16.669 -12.168 57.379 1.00 86.38 253 GLU A O 1
ATOM 2034 N N . LEU A 1 254 ? -17.994 -13.501 58.609 1.00 85.81 254 LEU A N 1
ATOM 2035 C CA . LEU A 1 254 ? -17.117 -13.508 59.779 1.00 85.81 254 LEU A CA 1
ATOM 2036 C C . LEU A 1 254 ? -15.805 -14.254 59.496 1.00 85.81 254 LEU A C 1
ATOM 2038 O O . LEU A 1 254 ? -14.746 -13.765 59.886 1.00 85.81 254 LEU A O 1
ATOM 2042 N N . PHE A 1 255 ? -15.841 -15.370 58.762 1.00 85.31 255 PHE A N 1
ATOM 2043 C CA . PHE A 1 255 ? -14.629 -16.083 58.344 1.00 85.31 255 PHE A CA 1
ATOM 2044 C C . PHE A 1 255 ? -13.752 -15.249 57.402 1.00 85.31 255 PHE A C 1
ATOM 2046 O O . PHE A 1 255 ? -12.539 -15.211 57.595 1.00 85.31 255 PHE A O 1
ATOM 2053 N N . ILE A 1 256 ? -14.336 -14.508 56.448 1.00 84.25 256 ILE A N 1
ATOM 2054 C CA . ILE A 1 256 ? -13.580 -13.563 55.598 1.00 84.25 256 ILE A CA 1
ATOM 2055 C C . ILE A 1 256 ? -12.872 -12.500 56.453 1.00 84.25 256 ILE A C 1
ATOM 2057 O O . ILE A 1 256 ? -11.748 -12.104 56.148 1.00 84.25 256 ILE A O 1
ATOM 2061 N N . LYS A 1 257 ? -13.510 -12.051 57.540 1.00 86.62 257 LYS A N 1
ATOM 2062 C CA . LYS A 1 257 ? -12.960 -11.060 58.480 1.00 86.62 257 LYS A CA 1
ATOM 2063 C C . LYS A 1 257 ? -11.969 -11.650 59.495 1.00 86.62 257 LYS A C 1
ATOM 2065 O O . LYS A 1 257 ? -11.498 -10.916 60.360 1.00 86.62 257 LYS A O 1
ATOM 2070 N N . GLY A 1 258 ? -11.640 -12.940 59.396 1.00 79.69 258 GLY A N 1
ATOM 2071 C CA . GLY A 1 258 ? -10.649 -13.604 60.245 1.00 79.69 258 GLY A CA 1
ATOM 2072 C C . GLY A 1 258 ? -11.194 -14.163 61.561 1.00 79.69 258 GLY A C 1
ATOM 2073 O O . GLY A 1 258 ? -10.415 -14.417 62.475 1.00 79.69 258 GLY A O 1
ATOM 2074 N N . ALA A 1 259 ? -12.511 -14.348 61.692 1.00 83.44 259 ALA A N 1
ATOM 2075 C CA . ALA A 1 259 ? -13.067 -15.053 62.842 1.00 83.44 259 ALA A CA 1
ATOM 2076 C C . ALA A 1 259 ? -12.678 -16.540 62.805 1.00 83.44 259 ALA A C 1
ATOM 2078 O O . ALA A 1 259 ? -12.773 -17.186 61.764 1.00 83.44 259 ALA A O 1
ATOM 2079 N N . GLU A 1 260 ? -12.310 -17.103 63.954 1.00 81.75 260 GLU A N 1
ATOM 2080 C CA . GLU A 1 260 ? -12.071 -18.538 64.122 1.00 81.75 260 GLU A CA 1
ATOM 2081 C C . GLU A 1 260 ? -13.014 -19.094 65.194 1.00 81.75 260 GLU A C 1
ATOM 2083 O O . GLU A 1 260 ? -13.268 -18.449 66.212 1.00 81.75 260 GLU A O 1
ATOM 2088 N N . VAL A 1 261 ? -13.533 -20.304 64.977 1.00 80.12 261 VAL A N 1
ATOM 2089 C CA . VAL A 1 261 ? -14.380 -21.008 65.949 1.00 80.12 261 VAL A CA 1
ATOM 2090 C C . VAL A 1 261 ? -13.668 -22.289 66.355 1.00 80.12 261 VAL A C 1
ATOM 2092 O O . VAL A 1 261 ? -13.438 -23.163 65.522 1.00 80.12 261 VAL A O 1
ATOM 2095 N N . GLN A 1 262 ? -13.322 -22.393 67.637 1.00 77.12 262 GLN A N 1
ATOM 2096 C CA . GLN A 1 262 ? -12.590 -23.527 68.200 1.00 77.12 262 GLN A CA 1
ATOM 2097 C C . GLN A 1 262 ? -13.396 -24.161 69.346 1.00 77.12 262 GLN A C 1
ATOM 2099 O O . GLN A 1 262 ? -14.095 -23.444 70.070 1.00 77.12 262 GLN A O 1
ATOM 2104 N N . PRO A 1 263 ? -13.331 -25.493 69.530 1.00 76.56 263 PRO A N 1
ATOM 2105 C CA . PRO A 1 263 ? -13.971 -26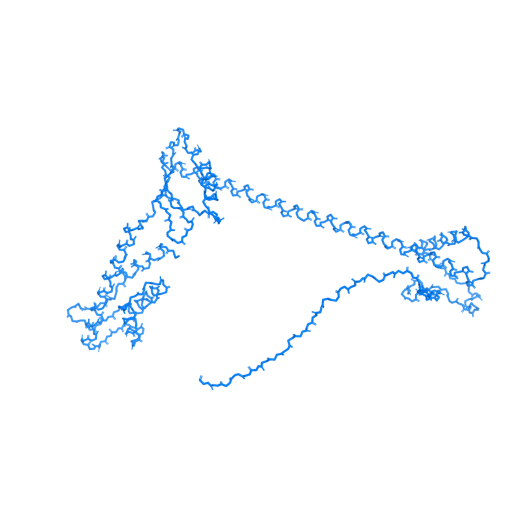.153 70.661 1.00 76.56 263 PRO A CA 1
ATOM 2106 C C . PRO A 1 263 ? -13.297 -25.762 71.983 1.00 76.56 263 PRO A C 1
ATOM 2108 O O . PRO A 1 263 ? -12.140 -25.344 72.021 1.00 76.56 263 PRO A O 1
ATOM 2111 N N . SER A 1 264 ? -14.010 -25.938 73.096 1.00 78.44 264 SER A N 1
ATOM 2112 C CA . SER A 1 264 ? -13.425 -25.712 74.420 1.00 78.44 264 SER A CA 1
ATOM 2113 C C . SER A 1 264 ? -12.341 -26.754 74.743 1.00 78.44 264 SER A C 1
ATOM 2115 O O . SER A 1 264 ? -12.449 -27.917 74.351 1.00 78.44 264 SER A O 1
ATOM 2117 N N . LEU A 1 265 ? -11.330 -26.368 75.535 1.00 69.25 265 LEU A N 1
ATOM 2118 C CA . LEU A 1 265 ? -10.220 -27.242 75.967 1.00 69.25 265 LEU A CA 1
ATOM 2119 C C . LEU A 1 265 ? -10.678 -28.564 76.619 1.00 69.25 265 LEU A C 1
ATOM 2121 O O . LEU A 1 265 ? -9.930 -29.532 76.623 1.00 69.25 265 LEU A O 1
ATOM 2125 N N . LYS A 1 266 ? -11.897 -28.616 77.175 1.00 69.38 266 LYS A N 1
ATOM 2126 C CA . LYS A 1 266 ? -12.463 -29.806 77.838 1.00 69.38 266 LYS A CA 1
ATOM 2127 C C . LYS A 1 266 ? -13.208 -30.750 76.887 1.00 69.38 266 LYS A C 1
ATOM 2129 O O . LYS A 1 266 ? -13.458 -31.898 77.250 1.00 69.38 266 LYS A O 1
ATOM 2134 N N . GLU A 1 267 ? -13.588 -30.268 75.706 1.00 65.12 267 GLU A N 1
ATOM 2135 C CA . GLU A 1 267 ? -14.376 -31.013 74.715 1.00 65.12 267 GLU A CA 1
ATOM 2136 C C . GLU A 1 267 ? -13.597 -31.355 73.442 1.00 65.12 267 GLU A C 1
ATOM 2138 O O . GLU A 1 267 ? -14.089 -32.140 72.632 1.00 65.12 267 GLU A O 1
ATOM 2143 N N . ALA A 1 268 ? -12.377 -30.831 73.289 1.00 60.75 268 ALA A N 1
ATOM 2144 C CA . ALA A 1 268 ? -11.512 -31.093 72.139 1.00 60.75 268 ALA A CA 1
ATOM 2145 C C . ALA A 1 268 ? -11.307 -32.599 71.859 1.00 60.75 268 ALA A C 1
ATOM 2147 O O . ALA A 1 268 ? -11.294 -32.996 70.697 1.00 60.75 268 ALA A O 1
ATOM 2148 N N . ASP A 1 269 ? -11.253 -33.433 72.907 1.00 59.12 269 ASP A N 1
ATOM 2149 C CA . ASP A 1 269 ? -11.061 -34.890 72.795 1.00 59.12 269 ASP A CA 1
ATOM 2150 C C . ASP A 1 269 ? -12.375 -35.697 72.721 1.00 59.12 269 ASP A C 1
ATOM 2152 O O . ASP A 1 269 ? -12.351 -36.900 72.465 1.00 59.12 269 ASP A O 1
ATOM 2156 N N . LYS A 1 270 ? -13.534 -35.065 72.971 1.00 58.97 270 LYS A N 1
ATOM 2157 C CA . LYS A 1 270 ? -14.846 -35.741 73.090 1.00 58.97 270 LYS A CA 1
ATOM 2158 C C . LYS A 1 270 ? -15.815 -35.444 71.947 1.00 58.97 270 LYS A C 1
ATOM 2160 O O . LYS A 1 270 ? -16.821 -36.142 71.824 1.00 58.97 270 LYS A O 1
ATOM 2165 N N . ALA A 1 271 ? -15.550 -34.427 71.129 1.00 55.25 271 ALA A N 1
ATOM 2166 C CA . ALA A 1 271 ? -16.394 -34.100 69.987 1.00 55.25 271 ALA A CA 1
ATOM 2167 C C . ALA A 1 271 ? -16.205 -35.139 68.857 1.00 55.25 271 ALA A C 1
ATOM 2169 O O . ALA A 1 271 ? -15.093 -35.291 68.351 1.00 55.25 271 ALA A O 1
ATOM 2170 N N . PRO A 1 272 ? -17.265 -35.847 68.417 1.00 54.97 272 PRO A N 1
ATOM 2171 C CA . PRO A 1 272 ? -17.157 -36.866 67.369 1.00 54.97 272 PRO A CA 1
ATOM 2172 C C . PRO A 1 272 ? -16.871 -36.284 65.970 1.00 54.97 272 PRO A C 1
ATOM 2174 O O . PRO A 1 272 ? -16.425 -37.016 65.089 1.00 54.97 272 PRO A O 1
ATOM 2177 N N . GLU A 1 273 ? -17.094 -34.981 65.753 1.00 62.94 273 GLU A N 1
ATOM 2178 C CA . GLU A 1 273 ? -16.838 -34.289 64.483 1.00 62.94 273 GLU A CA 1
ATOM 2179 C C . GLU A 1 273 ? -15.868 -33.113 64.678 1.00 62.94 273 GLU A C 1
ATOM 2181 O O . GLU A 1 273 ? -16.088 -32.242 65.520 1.00 62.94 273 GLU A O 1
ATOM 2186 N N . LYS A 1 274 ? -14.803 -33.058 63.867 1.00 67.12 274 LYS A N 1
ATOM 2187 C CA . LYS A 1 274 ? -13.830 -31.956 63.895 1.00 67.12 274 LYS A CA 1
ATOM 2188 C C . LYS A 1 274 ? -14.459 -30.664 63.348 1.00 67.12 274 LYS A C 1
ATOM 2190 O O . LYS A 1 274 ? -15.152 -30.684 62.323 1.00 67.12 274 LYS A O 1
ATOM 2195 N N . PHE A 1 275 ? -14.208 -29.546 64.032 1.00 72.88 275 PHE A N 1
ATOM 2196 C CA . PHE A 1 275 ? -14.475 -28.198 63.518 1.00 72.88 275 PHE A CA 1
ATOM 2197 C C . PHE A 1 275 ? -13.600 -27.929 62.275 1.00 72.88 275 PHE A C 1
ATOM 2199 O O . PHE A 1 275 ? -12.543 -28.550 62.140 1.00 72.88 275 PHE A O 1
ATOM 2206 N N . PRO A 1 276 ? -14.042 -27.072 61.336 1.00 72.00 276 PRO A N 1
ATOM 2207 C CA . PRO A 1 276 ? -13.304 -26.815 60.101 1.00 72.00 276 PRO A CA 1
ATOM 2208 C C . PRO A 1 276 ? -11.953 -26.141 60.377 1.00 72.00 276 PRO A C 1
ATOM 2210 O O . PRO A 1 276 ? -11.879 -25.196 61.161 1.00 72.00 276 PRO A O 1
ATOM 2213 N N . ASP A 1 277 ? -10.898 -26.602 59.700 1.00 76.50 277 ASP A N 1
ATOM 2214 C CA . ASP A 1 277 ? -9.590 -25.944 59.722 1.00 76.50 277 ASP A CA 1
ATOM 2215 C C . ASP A 1 277 ? -9.537 -24.852 58.648 1.00 76.50 277 ASP A C 1
ATOM 2217 O O . ASP A 1 277 ? -9.374 -25.119 57.454 1.00 76.50 277 ASP A O 1
ATOM 2221 N N . LEU A 1 278 ? -9.671 -23.600 59.085 1.00 76.69 278 LEU A N 1
ATOM 2222 C CA . LEU A 1 278 ? -9.665 -22.431 58.206 1.00 76.69 278 LEU A CA 1
ATOM 2223 C C . LEU A 1 278 ? -8.284 -22.155 57.582 1.00 76.69 278 LEU A C 1
ATOM 2225 O O . LEU A 1 278 ? -8.203 -21.393 56.621 1.00 76.69 278 LEU A O 1
ATOM 2229 N N . LYS A 1 279 ? -7.206 -22.796 58.063 1.00 76.31 279 LYS A N 1
ATOM 2230 C CA . LYS A 1 279 ? -5.858 -22.692 57.471 1.00 76.31 279 LYS A CA 1
ATOM 2231 C C . LYS A 1 279 ? -5.676 -23.615 56.266 1.00 76.31 279 LYS A C 1
ATOM 2233 O O . LYS A 1 279 ? -4.810 -23.364 55.432 1.00 76.31 279 LYS A O 1
ATOM 2238 N N . HIS A 1 280 ? -6.527 -24.633 56.131 1.00 76.81 280 HIS A N 1
ATOM 2239 C CA . HIS A 1 280 ? -6.494 -25.608 55.041 1.00 76.81 280 HIS A CA 1
ATOM 2240 C C . HIS A 1 280 ? -7.876 -25.747 54.381 1.00 76.81 280 HIS A C 1
ATOM 2242 O O . HIS A 1 280 ? -8.429 -26.842 54.291 1.00 76.81 280 HIS A O 1
ATOM 2248 N N . LEU A 1 281 ? -8.431 -24.638 53.873 1.00 72.94 281 LEU A N 1
ATOM 2249 C CA . LEU A 1 281 ? -9.780 -24.572 53.277 1.00 72.94 281 LEU A CA 1
ATOM 2250 C C . LEU A 1 281 ? -10.041 -25.601 52.165 1.00 72.94 281 LEU A C 1
ATOM 2252 O O . LEU A 1 281 ? -11.172 -26.045 52.005 1.00 72.94 281 LEU A O 1
ATOM 2256 N N . GLN A 1 282 ? -9.008 -26.020 51.425 1.00 69.94 282 GLN A N 1
ATOM 2257 C CA . GLN A 1 282 ? -9.126 -27.047 50.379 1.00 69.94 282 GLN A CA 1
ATOM 2258 C C . GLN A 1 282 ? -9.556 -28.422 50.918 1.00 69.94 282 GLN A C 1
ATOM 2260 O O . GLN A 1 282 ? -10.032 -29.250 50.152 1.00 69.94 282 GLN A O 1
ATOM 2265 N N . SER A 1 283 ? -9.393 -28.664 52.222 1.00 68.56 283 SER A N 1
ATOM 2266 C CA . SER A 1 283 ? -9.812 -29.899 52.897 1.00 68.56 283 SER A CA 1
ATOM 2267 C C . SER A 1 283 ? -11.239 -29.842 53.462 1.00 68.56 283 SER A C 1
ATOM 2269 O O . SER A 1 283 ? -11.745 -30.844 53.968 1.00 68.56 283 SER A O 1
ATOM 2271 N N . VAL A 1 284 ? -11.897 -28.677 53.401 1.00 73.19 284 VAL A N 1
ATOM 2272 C CA . VAL A 1 284 ? -13.254 -28.480 53.920 1.00 73.19 284 VAL A CA 1
ATOM 2273 C C . VAL A 1 284 ? -14.261 -28.793 52.813 1.00 73.19 284 VAL A C 1
ATOM 2275 O O . VAL A 1 284 ? -14.524 -27.971 51.940 1.00 73.19 284 VAL A O 1
ATOM 2278 N N . GLU A 1 285 ? -14.838 -29.992 52.858 1.00 71.56 285 GLU A N 1
ATOM 2279 C CA . GLU A 1 285 ? -15.860 -30.438 51.904 1.00 71.56 285 GLU A CA 1
ATOM 2280 C C . GLU A 1 285 ? -17.289 -30.302 52.455 1.00 71.56 285 GLU A C 1
ATOM 2282 O O . GLU A 1 285 ? -17.528 -30.310 53.670 1.00 71.56 285 GLU A O 1
ATOM 2287 N N . SER A 1 286 ? -18.264 -30.216 51.540 1.00 73.12 286 SER A N 1
ATOM 2288 C CA . SER A 1 286 ? -19.687 -30.290 51.887 1.00 73.12 286 SER A CA 1
ATOM 2289 C C . SER A 1 286 ? -19.993 -31.617 52.582 1.00 73.12 286 SER A C 1
ATOM 2291 O O . SER A 1 286 ? -19.645 -32.695 52.105 1.00 73.12 286 SER A O 1
ATOM 2293 N N . ARG A 1 287 ? -20.714 -31.549 53.705 1.00 72.81 287 ARG A N 1
ATOM 2294 C CA . ARG A 1 287 ? -21.137 -32.738 54.466 1.00 72.81 287 ARG A CA 1
ATOM 2295 C C . ARG A 1 287 ? -22.461 -33.327 53.955 1.00 72.81 287 ARG A C 1
ATOM 2297 O O . ARG A 1 287 ? -23.069 -34.168 54.624 1.00 72.81 287 ARG A O 1
ATOM 2304 N N . ILE A 1 288 ? -22.976 -32.850 52.823 1.00 65.75 288 ILE A N 1
ATOM 2305 C CA . ILE A 1 288 ? -24.200 -33.358 52.198 1.00 65.75 288 ILE A CA 1
ATOM 2306 C C . ILE A 1 288 ? -23.802 -34.385 51.142 1.00 65.75 288 ILE A C 1
ATOM 2308 O O . ILE A 1 288 ? -23.072 -34.072 50.208 1.00 65.75 288 ILE A O 1
ATOM 2312 N N . LYS A 1 289 ? -24.309 -35.620 51.253 1.00 57.91 289 LYS A N 1
ATOM 2313 C CA . LYS A 1 289 ? -24.223 -36.576 50.141 1.00 57.91 289 LYS A CA 1
ATOM 2314 C C . LYS A 1 289 ? -25.026 -36.001 48.978 1.00 57.91 289 LYS A C 1
ATOM 2316 O O . LYS A 1 289 ? -26.215 -35.740 49.159 1.00 57.91 289 LYS A O 1
ATOM 2321 N N . ALA A 1 290 ? -24.390 -35.801 47.824 1.00 45.84 290 ALA A N 1
ATOM 2322 C CA . ALA A 1 290 ? -25.073 -35.365 46.612 1.00 45.84 290 ALA A CA 1
ATOM 2323 C C . ALA A 1 290 ? -26.339 -36.212 46.412 1.00 45.84 290 ALA A C 1
ATOM 2325 O O . ALA A 1 290 ? -26.270 -37.442 46.367 1.00 45.84 290 ALA A O 1
ATOM 2326 N N . ILE A 1 291 ? -27.499 -35.557 46.358 1.00 40.41 291 ILE A N 1
ATOM 2327 C CA . ILE A 1 291 ? -28.742 -36.224 45.979 1.00 40.41 291 ILE A CA 1
ATOM 2328 C C . ILE A 1 291 ? -28.526 -36.656 44.523 1.00 40.41 291 ILE A C 1
ATOM 2330 O O . ILE A 1 291 ? -28.209 -35.784 43.710 1.00 40.41 291 ILE A O 1
ATOM 2334 N N . PRO A 1 292 ? -28.628 -37.953 44.171 1.00 36.41 292 PRO A N 1
ATOM 2335 C CA . PRO A 1 292 ? -28.604 -38.343 42.773 1.00 36.41 292 PRO A CA 1
ATOM 2336 C C . PRO A 1 292 ? -29.763 -37.617 42.098 1.00 36.41 292 PRO A C 1
ATOM 2338 O O . PRO A 1 292 ? -30.916 -37.760 42.505 1.00 36.41 292 PRO A O 1
ATOM 2341 N N . GLU A 1 293 ? -29.427 -36.781 41.126 1.00 33.41 293 GLU A N 1
ATOM 2342 C CA . GLU A 1 293 ? -30.368 -36.062 40.284 1.00 33.41 293 GLU A CA 1
ATOM 2343 C C . GLU A 1 293 ? -31.275 -37.114 39.631 1.00 33.41 293 GLU A C 1
ATOM 2345 O O . GLU A 1 293 ? -30.862 -37.844 38.728 1.00 33.41 293 GLU A O 1
ATOM 2350 N N . GLN A 1 294 ? -32.480 -37.295 40.184 1.00 30.48 294 GLN A N 1
ATOM 2351 C CA . GLN A 1 294 ? -33.476 -38.172 39.594 1.00 30.48 294 GLN A CA 1
ATOM 2352 C C . GLN A 1 294 ? -33.819 -37.602 38.225 1.00 30.48 294 GLN A C 1
ATOM 2354 O O . GLN A 1 294 ? -34.341 -36.498 38.088 1.00 30.48 294 GLN A O 1
ATOM 2359 N N . ALA A 1 295 ? -33.468 -38.393 37.220 1.00 40.41 295 ALA A N 1
ATOM 2360 C CA . ALA A 1 295 ? -33.979 -38.300 35.879 1.00 40.41 295 ALA A CA 1
ATOM 2361 C C . ALA A 1 295 ? -35.510 -38.250 35.914 1.00 40.41 295 ALA A C 1
ATOM 2363 O O . ALA A 1 295 ? -36.133 -39.239 36.274 1.00 40.41 295 ALA A O 1
ATOM 2364 N N . GLU A 1 296 ? -36.087 -37.122 35.505 1.00 34.75 296 GLU A N 1
ATOM 2365 C CA . GLU A 1 296 ? -37.311 -37.060 34.705 1.00 34.75 296 GLU A CA 1
ATOM 2366 C C . GLU A 1 296 ? -37.540 -35.620 34.214 1.00 34.75 296 GLU A C 1
ATOM 2368 O O . GLU A 1 296 ? -37.700 -34.693 35.001 1.00 34.75 296 GLU A O 1
ATOM 2373 N N . GLY A 1 297 ? -37.553 -35.442 32.886 1.00 37.06 297 GLY A N 1
ATOM 2374 C CA . GLY A 1 297 ? -38.200 -34.290 32.248 1.00 37.06 297 GLY A CA 1
ATOM 2375 C C . GLY A 1 297 ? -37.320 -33.144 31.734 1.00 37.06 297 GLY A C 1
ATOM 2376 O O . GLY A 1 297 ? -37.571 -31.996 32.075 1.00 37.06 297 GLY A O 1
ATOM 2377 N N . ALA A 1 298 ? -36.368 -33.405 30.834 1.00 28.44 298 ALA A N 1
ATOM 2378 C CA . ALA A 1 298 ? -35.996 -32.413 29.819 1.00 28.44 298 ALA A CA 1
ATOM 2379 C C . ALA A 1 298 ? -35.523 -33.122 28.545 1.00 28.44 298 ALA A C 1
ATOM 2381 O O . ALA A 1 298 ? -34.566 -33.898 28.552 1.00 28.44 298 ALA A O 1
ATOM 2382 N N . GLU A 1 299 ? -36.249 -32.887 27.457 1.00 32.69 299 GLU A N 1
ATOM 2383 C CA . GLU A 1 299 ? -35.940 -33.366 26.117 1.00 32.69 299 GLU A CA 1
ATOM 2384 C C . GLU A 1 299 ? -34.476 -33.117 25.747 1.00 32.69 299 GLU A C 1
ATOM 2386 O O . GLU A 1 299 ? -33.934 -32.023 25.896 1.00 32.69 299 GLU A O 1
ATOM 2391 N N . LYS A 1 300 ? -33.843 -34.157 25.202 1.00 30.92 300 LYS A N 1
ATOM 2392 C CA . LYS A 1 300 ? -32.527 -34.064 24.575 1.00 30.92 300 LYS A CA 1
ATOM 2393 C C . LYS A 1 300 ? -32.583 -33.003 23.465 1.00 30.92 300 LYS A C 1
ATOM 2395 O O . LYS A 1 300 ? -33.346 -33.206 22.515 1.00 30.92 300 LYS A O 1
ATOM 2400 N N . PRO A 1 301 ? -31.742 -31.953 23.467 1.00 31.31 301 PRO A N 1
ATOM 2401 C CA . PRO A 1 301 ? -31.508 -31.219 22.238 1.00 31.31 301 PRO A CA 1
ATOM 2402 C C . PRO A 1 301 ? -30.884 -32.199 21.238 1.00 31.31 301 PRO A C 1
ATOM 2404 O O . PRO A 1 301 ? -29.862 -32.838 21.504 1.00 31.31 301 PRO A O 1
ATOM 2407 N N . ARG A 1 302 ? -31.555 -32.376 20.094 1.00 32.00 302 ARG A N 1
ATOM 2408 C CA . ARG A 1 302 ? -31.058 -33.154 18.957 1.00 32.00 302 ARG A CA 1
ATOM 2409 C C . ARG A 1 302 ? -29.718 -32.567 18.508 1.00 32.00 302 ARG A C 1
ATOM 2411 O O . ARG A 1 302 ? -29.678 -31.630 17.722 1.00 32.00 302 ARG A O 1
ATOM 2418 N N . LEU A 1 303 ? -28.621 -33.170 18.952 1.00 31.88 303 LEU A N 1
ATOM 2419 C CA . LEU A 1 303 ? -27.342 -33.078 18.262 1.00 31.88 303 LEU A CA 1
ATOM 2420 C C . LEU A 1 303 ? -27.484 -33.832 16.936 1.00 31.88 303 LEU A C 1
ATOM 2422 O O . LEU A 1 303 ? -27.413 -35.062 16.877 1.00 31.88 303 LEU A O 1
ATOM 2426 N N . THR A 1 304 ? -27.731 -33.090 15.859 1.00 33.38 304 THR A N 1
ATOM 2427 C CA . THR A 1 304 ? -27.541 -33.572 14.492 1.00 33.38 304 THR A CA 1
ATOM 2428 C C . THR A 1 304 ? -26.098 -34.038 14.334 1.00 33.38 304 THR A C 1
ATOM 2430 O O . THR A 1 304 ? -25.164 -33.241 14.322 1.00 33.38 304 THR A O 1
ATOM 2433 N N . LYS A 1 305 ? -25.923 -35.358 14.220 1.00 31.66 305 LYS A N 1
ATOM 2434 C CA . LYS A 1 305 ? -24.671 -35.996 13.815 1.00 31.66 305 LYS A CA 1
ATOM 2435 C C . LYS A 1 305 ? -24.284 -35.495 12.421 1.00 31.66 305 LYS A C 1
ATOM 2437 O O . LYS A 1 305 ? -24.868 -35.933 11.432 1.00 31.66 305 LYS A O 1
ATOM 2442 N N . VAL A 1 306 ? -23.262 -34.647 12.331 1.00 34.53 306 VAL A N 1
ATOM 2443 C CA . VAL A 1 306 ? -22.460 -34.542 11.108 1.00 34.53 306 VAL A CA 1
ATOM 2444 C C . VAL A 1 306 ? -21.674 -35.848 11.011 1.00 34.53 306 VAL A C 1
ATOM 2446 O O . VAL A 1 306 ? -20.773 -36.108 11.806 1.00 34.53 306 VAL A O 1
ATOM 2449 N N . LYS A 1 307 ? -22.083 -36.725 10.088 1.00 33.59 307 LYS A N 1
ATOM 2450 C CA . LYS A 1 307 ? -21.343 -37.943 9.751 1.00 33.59 307 LYS A CA 1
ATOM 2451 C C . LYS A 1 307 ? -20.007 -37.534 9.132 1.00 33.59 307 LYS A C 1
ATOM 2453 O O . LYS A 1 307 ? -19.975 -37.079 7.992 1.00 33.59 307 LYS A O 1
ATOM 2458 N N . SER A 1 308 ? -18.920 -37.720 9.873 1.00 31.28 308 SER A N 1
ATOM 2459 C CA . SER A 1 308 ? -17.597 -37.867 9.281 1.00 31.28 308 SER A CA 1
ATOM 2460 C C . SER A 1 308 ? -17.400 -39.320 8.838 1.00 31.28 308 SER A C 1
ATOM 2462 O O . SER A 1 308 ? -17.919 -40.253 9.451 1.00 31.28 308 SER A O 1
ATOM 2464 N N . THR A 1 309 ? -16.608 -39.466 7.776 1.00 32.38 309 THR A N 1
ATOM 2465 C CA . THR A 1 309 ? -16.038 -40.691 7.190 1.00 32.38 309 THR A CA 1
ATOM 2466 C C . THR A 1 309 ? -16.998 -41.612 6.432 1.00 32.38 309 THR A C 1
ATOM 2468 O O . THR A 1 309 ? -17.895 -42.197 7.019 1.00 32.38 309 THR A O 1
ATOM 2471 N N . VAL A 1 310 ? -16.783 -41.750 5.113 1.00 34.09 310 VAL A N 1
ATOM 2472 C CA . VAL A 1 310 ? -16.128 -42.927 4.498 1.00 34.09 310 VAL A CA 1
ATOM 2473 C C . VAL A 1 310 ? -15.605 -42.546 3.095 1.00 34.09 310 VAL A C 1
ATOM 2475 O O . VAL A 1 310 ? -16.383 -42.351 2.169 1.00 34.09 310 VAL A O 1
ATOM 2478 N N . ALA A 1 311 ? -14.281 -42.505 2.920 1.00 36.06 311 ALA A N 1
ATOM 2479 C CA . ALA A 1 311 ? -13.624 -42.984 1.697 1.00 36.06 311 ALA A CA 1
ATOM 2480 C C . ALA A 1 311 ? -13.132 -44.405 2.023 1.00 36.06 311 ALA A C 1
ATOM 2482 O O . ALA A 1 311 ? -12.652 -44.600 3.145 1.00 36.06 311 ALA A O 1
ATOM 2483 N N . PRO A 1 312 ? -13.280 -45.416 1.139 1.00 40.59 312 PRO A N 1
ATOM 2484 C CA . PRO A 1 312 ? -12.148 -45.742 0.258 1.00 40.59 312 PRO A CA 1
ATOM 2485 C C . PRO A 1 312 ? -12.509 -46.497 -1.049 1.00 40.59 312 PRO A C 1
ATOM 2487 O O . PRO A 1 312 ? -13.453 -47.278 -1.099 1.00 40.59 312 PRO A O 1
ATOM 2490 N N . LYS A 1 313 ? -11.661 -46.378 -2.080 1.00 34.94 313 LYS A N 1
ATOM 2491 C CA . LYS A 1 313 ? -10.861 -47.482 -2.667 1.00 34.94 313 LYS A CA 1
ATOM 2492 C C . LYS A 1 313 ? -10.413 -47.157 -4.092 1.00 34.94 313 LYS A C 1
ATOM 2494 O O . LYS A 1 313 ? -11.199 -47.061 -5.026 1.00 34.94 313 LYS A O 1
ATOM 2499 N N . ILE A 1 314 ? -9.094 -47.109 -4.221 1.00 37.38 314 ILE A N 1
ATOM 2500 C CA . ILE A 1 314 ? -8.317 -47.209 -5.451 1.00 37.38 314 ILE A CA 1
ATOM 2501 C C . ILE A 1 314 ? -8.654 -48.544 -6.136 1.00 37.38 314 ILE A C 1
ATOM 2503 O O . ILE A 1 314 ? -8.466 -49.609 -5.543 1.00 37.38 314 ILE A O 1
ATOM 2507 N N . LYS A 1 315 ? -9.105 -48.498 -7.393 1.00 37.69 315 LYS A N 1
ATOM 2508 C CA . LYS A 1 315 ? -9.014 -49.623 -8.331 1.00 37.69 315 LYS A CA 1
ATOM 2509 C C . LYS A 1 315 ? -8.062 -49.230 -9.456 1.00 37.69 315 LYS A C 1
ATOM 2511 O O . LYS A 1 315 ? -8.279 -48.244 -10.147 1.00 37.69 315 LYS A O 1
ATOM 2516 N N . LYS A 1 316 ? -6.996 -50.021 -9.582 1.00 39.62 316 LYS A N 1
ATOM 2517 C CA . LYS A 1 316 ? -6.037 -50.016 -10.687 1.00 39.62 316 LYS A CA 1
ATOM 2518 C C . LYS A 1 316 ? -6.758 -50.392 -11.987 1.00 39.62 316 LYS A C 1
ATOM 2520 O O . LYS A 1 316 ? -7.413 -51.431 -12.023 1.00 39.62 316 LYS A O 1
ATOM 2525 N N . SER A 1 317 ? -6.582 -49.599 -13.036 1.00 35.28 317 SER A N 1
ATOM 2526 C CA . SER A 1 317 ? -6.849 -49.986 -14.426 1.00 35.28 317 SER A CA 1
ATOM 2527 C C . SER A 1 317 ? -5.549 -50.518 -15.046 1.00 35.28 317 SER A C 1
ATOM 2529 O O . SER A 1 317 ? -4.503 -49.890 -14.860 1.00 35.28 317 SER A O 1
ATOM 2531 N N . PRO A 1 318 ? -5.565 -51.659 -15.755 1.00 42.78 318 PRO A N 1
ATOM 2532 C CA . PRO A 1 318 ? -4.431 -52.106 -16.543 1.00 42.78 318 PRO A CA 1
ATOM 2533 C C . PRO A 1 318 ? -4.440 -51.474 -17.941 1.00 42.78 318 PRO A C 1
ATOM 2535 O O . PRO A 1 318 ? -5.485 -51.115 -18.478 1.00 42.78 318 PRO A O 1
ATOM 2538 N N . LYS A 1 319 ? -3.226 -51.371 -18.485 1.00 40.41 319 LYS A N 1
ATOM 2539 C CA . LYS A 1 319 ? -2.855 -50.994 -19.851 1.00 40.41 319 LYS A CA 1
ATOM 2540 C C . LYS A 1 319 ? -3.792 -51.561 -20.925 1.00 40.41 319 LYS A C 1
ATOM 2542 O O . LYS A 1 319 ? -4.022 -52.768 -20.919 1.00 40.41 319 LYS A O 1
ATOM 2547 N N . GLN A 1 320 ? -4.148 -50.712 -21.886 1.00 39.38 320 GLN A N 1
ATOM 2548 C CA . GLN A 1 320 ? -3.998 -50.928 -23.331 1.00 39.38 320 GLN A CA 1
ATOM 2549 C C . GLN A 1 320 ? -3.751 -49.571 -23.987 1.00 39.38 320 GLN A C 1
ATOM 2551 O O . GLN A 1 320 ? -4.381 -48.592 -23.527 1.00 39.38 320 GLN A O 1
#

Organism: NCBI:txid659014

Nearest PDB structures (foldseek):
  4zm5-assembly1_A  TM=4.299E-01  e=1.303E+00  Shigella flexneri
  6rbg-assembly1_A  TM=3.550E-01  e=8.116E-01  Escherichia coli K-12
  4zm1-assembly1_A  TM=4.652E-01  e=3.565E+00  Shigella flexneri
  4zm5-assembly1_C  TM=3.999E-01  e=3.360E+00  Shigella flexneri
  8p3o-assembly1_D  TM=3.982E-01  e=3.783E+00  Escherichia coli K-12

pLDDT: mean 78.26, std 15.44, range [28.44, 90.88]